Protein AF-0000000068149283 (afdb_homodimer)

Radius of gyration: 21.64 Å; Cα contacts (8 Å, |Δi|>4): 639; chains: 2; bounding box: 45×67×48 Å

Solvent-accessible surface area (backbone atoms only — not comparable to full-atom values): 18912 Å² total; per-residue (Å²): 124,46,77,40,77,55,50,78,88,47,47,65,62,57,48,71,63,46,86,42,53,64,48,38,30,72,36,69,30,75,90,54,59,64,79,74,49,67,67,66,54,47,51,56,49,54,37,38,68,43,90,73,47,43,24,48,51,28,32,29,24,44,97,86,63,45,81,46,29,34,38,33,33,38,42,41,72,85,34,11,33,32,33,46,42,46,65,41,60,33,73,92,55,62,94,68,62,54,63,51,57,51,50,52,54,52,48,51,58,49,60,67,37,84,64,35,48,24,38,33,37,72,41,53,61,82,47,54,70,60,51,51,47,43,45,72,76,57,43,40,83,35,34,48,43,70,54,55,36,47,56,90,95,42,65,41,38,33,29,35,32,32,40,39,44,71,56,50,60,68,69,43,85,127,126,45,77,42,77,56,50,78,88,48,48,66,62,57,50,70,66,48,86,43,52,65,47,38,30,73,37,69,31,75,89,53,58,63,79,74,48,66,67,65,55,47,50,56,49,54,38,38,68,42,90,72,48,44,23,49,53,29,32,29,25,44,97,86,64,45,80,46,29,35,38,33,34,40,42,41,73,84,36,10,34,32,34,46,41,46,65,43,62,34,73,92,54,62,93,67,63,53,62,54,56,50,50,51,53,51,47,50,57,49,60,67,36,84,64,36,47,24,37,33,37,72,42,54,60,82,46,54,70,60,50,53,46,41,45,72,77,58,42,42,80,35,34,48,44,68,54,55,36,47,57,90,95,42,65,40,37,33,30,34,32,34,40,40,43,71,56,52,61,67,68,42,86,128

Nearest PDB structures (foldseek):
  3owc-assembly2_B  TM=9.808E-01  e=2.171E-22  Pseudomonas aeruginosa PAO1
  7kwj-assembly1_B  TM=8.768E-01  e=4.181E-13  Vibrio cholerae O1 biovar El Tor str. N16961
  7kwj-assembly1_C  TM=8.869E-01  e=6.428E-13  Vibrio cholerae O1 biovar El Tor str. N16961
  7kx2-assembly1_B  TM=8.209E-01  e=8.739E-13  Vibrio cholerae O1 biovar El Tor str. N16961
  7kwh-assembly1_D  TM=8.477E-01  e=3.175E-12  Vibrio cholerae O1 biovar El Tor str. N16961

pLDDT: mean 95.33, std 6.87, range [40.72, 98.94]

Organism: Rhizobium meliloti (strain 1021) (NCBI:txid266834)

Foldseek 3Di:
DDWDFDDLVCVVVVLVQQDDQVSCCQQPNDVAGPSGDSVNVVVQVVQVPDVPRQKTKTFDADPVRDGFWIKMWGDDLVQQETEIGRTTGRPVCPPVLVSLVVVVNVVCVSVVDVSHFKYKYKGWPVPVVVVVSCVVNPWDWDDKAPQPGDDPPDGTIITITMDGSVRVVVPDDD/DDWDFDDLVCVVVVLVQQDDQVSCCQQPNDVAGPSGDSVNVVVQVVQVPDVNRQKTKTFDADPVRDGFWIKMWGDDLVQQETEIGRTTGRPVCPPVLVSLVVVVNVVCVSVVDVSHFKYKYKGWPVPVVNVVSCVVNPKDWDDKAPQPGDDPPDGTIITITMDGSVRVVVPDDD

Secondary structure (DSSP, 8-state):
-EEEE--GGGHHHHHHT--SHHHHHHHH-TT--SSPPHHHHHHHHHTTSSSS-SEEEEEEE-TT--EEEEEEEEEETTTTEEEEEEEEE-GGGTTSSHHHHHHHHHHHHHHTSTT--EEEEEEETT-HHHHHHHHHHTPEEEEEEEEEEEETTEEEEEEEEEEEHHHHHHHS--/-EEEE--GGGHHHHHHT--SHHHHHHHH-TT--SSPPHHHHHHHHHTTSSSS-SEEEEEEE-TT--EEEEEEEEEETTTTEEEEEEEEE-GGGTTSSHHHHHHHHHHHHHHTSTT--EEEEEEETT-HHHHHHHHHHTPEEEEEEEEEEEETTEEEEEEEEEEEHHHHHHHS--

InterPro domains:
  IPR000182 GNAT domain [PF00583] (36-139)
  IPR000182 GNAT domain [PS51186] (1-166)
  IPR016181 Acyl-CoA N-acyltransferase [SSF55729] (2-165)
  IPR051908 Ribosomal-protein N-acetyltransferase [PTHR43441] (3-169)

Structure (mmCIF, N/CA/C/O backbone):
data_AF-0000000068149283-model_v1
#
loop_
_entity.id
_entity.type
_entity.pdbx_description
1 polymer Acetyltransferase
#
loop_
_atom_site.group_PDB
_atom_site.id
_atom_site.type_symbol
_atom_site.label_atom_id
_atom_site.label_alt_id
_atom_site.label_comp_id
_atom_site.label_asym_id
_atom_site.label_entity_id
_atom_site.label_seq_id
_atom_site.pdbx_PDB_ins_code
_atom_site.Cartn_x
_atom_site.Cartn_y
_atom_site.Cartn_z
_atom_site.occupancy
_atom_site.B_iso_or_equiv
_atom_site.auth_seq_id
_atom_site.auth_comp_id
_atom_site.auth_asym_id
_atom_site.auth_atom_id
_atom_site.pdbx_PDB_model_num
ATOM 1 N N . MET A 1 1 ? -6.957 25.547 15.258 1 90.38 1 MET A N 1
ATOM 2 C CA . MET A 1 1 ? -6.32 25.188 13.992 1 90.38 1 MET A CA 1
ATOM 3 C C . MET A 1 1 ? -7.367 24.859 12.93 1 90.38 1 MET A C 1
ATOM 5 O O . MET A 1 1 ? -8.328 24.141 13.203 1 90.38 1 MET A O 1
ATOM 9 N N . ASN A 1 2 ? -7.227 25.547 11.758 1 95.12 2 ASN A N 1
ATOM 10 C CA . ASN A 1 2 ? -8.133 25.312 10.641 1 95.12 2 ASN A CA 1
ATOM 11 C C . ASN A 1 2 ? -7.391 24.797 9.414 1 95.12 2 ASN A C 1
ATOM 13 O O . ASN A 1 2 ? -6.242 25.172 9.172 1 95.12 2 ASN A O 1
ATOM 17 N N . LEU A 1 3 ? -8.102 23.922 8.688 1 97.88 3 LEU A N 1
ATOM 18 C CA . LEU A 1 3 ? -7.543 23.422 7.434 1 97.88 3 LEU A CA 1
ATOM 19 C C . LEU A 1 3 ? -8.117 24.188 6.246 1 97.88 3 LEU A C 1
ATOM 21 O O . LEU A 1 3 ? -9.336 24.359 6.141 1 97.88 3 LEU A O 1
ATOM 25 N N . ILE A 1 4 ? -7.266 24.672 5.414 1 98.12 4 ILE A N 1
ATOM 26 C CA . ILE A 1 4 ? -7.688 25.281 4.156 1 98.12 4 ILE A CA 1
ATOM 27 C C . ILE A 1 4 ? -7.133 24.469 2.984 1 98.12 4 ILE A C 1
ATOM 29 O O . ILE A 1 4 ? -6.121 23.781 3.123 1 98.12 4 ILE A O 1
ATOM 33 N N . ASP A 1 5 ? -7.766 24.562 1.836 1 97.69 5 ASP A N 1
ATOM 34 C CA . ASP A 1 5 ? -7.355 23.75 0.689 1 97.69 5 ASP A CA 1
ATOM 35 C C . ASP A 1 5 ? -5.934 24.109 0.252 1 97.69 5 ASP A C 1
ATOM 37 O O . ASP A 1 5 ? -5.559 25.281 0.227 1 97.69 5 ASP A O 1
ATOM 41 N N . PHE A 1 6 ? -5.16 23.125 -0.017 1 98.31 6 PHE A N 1
ATOM 42 C CA . PHE A 1 6 ? -3.836 23.312 -0.597 1 98.31 6 PHE A CA 1
ATOM 43 C C . PHE A 1 6 ? -3.941 23.812 -2.037 1 98.31 6 PHE A C 1
ATOM 45 O O . PHE A 1 6 ? -4.621 23.188 -2.859 1 98.31 6 PHE A O 1
ATOM 52 N N . GLU A 1 7 ? -3.307 24.891 -2.338 1 97.62 7 GLU A N 1
ATOM 53 C CA . GLU A 1 7 ? -3.35 25.516 -3.656 1 97.62 7 GLU A CA 1
ATOM 54 C C . GLU A 1 7 ? -1.949 25.891 -4.141 1 97.62 7 GLU A C 1
ATOM 56 O O . GLU A 1 7 ? -0.992 25.859 -3.365 1 97.62 7 GLU A O 1
ATOM 61 N N . THR A 1 8 ? -1.924 26.25 -5.418 1 97.56 8 THR A N 1
ATOM 62 C CA . THR A 1 8 ? -0.648 26.578 -6.043 1 97.56 8 THR A CA 1
ATOM 63 C C . THR A 1 8 ? 0.049 27.703 -5.293 1 97.56 8 THR A C 1
ATOM 65 O O . THR A 1 8 ? 1.278 27.734 -5.199 1 97.56 8 THR A O 1
ATOM 68 N N . LYS A 1 9 ? -0.609 28.594 -4.746 1 97.69 9 LYS A N 1
ATOM 69 C CA . LYS A 1 9 ? -0.029 29.734 -4.035 1 97.69 9 LYS A CA 1
ATOM 70 C C . LYS A 1 9 ? 0.729 29.281 -2.793 1 97.69 9 LYS A C 1
ATOM 72 O O . LYS A 1 9 ? 1.516 30.047 -2.227 1 97.69 9 LYS A O 1
ATOM 77 N N . HIS A 1 10 ? 0.507 28.109 -2.311 1 98.12 10 HIS A N 1
ATOM 78 C CA . HIS A 1 10 ? 1.135 27.594 -1.099 1 98.12 10 HIS A CA 1
ATOM 79 C C . HIS A 1 10 ? 2.443 26.875 -1.418 1 98.12 10 HIS A C 1
ATOM 81 O O . HIS A 1 10 ? 3.186 26.5 -0.51 1 98.12 10 HIS A O 1
ATOM 87 N N . PHE A 1 11 ? 2.781 26.625 -2.754 1 98.12 11 PHE A N 1
ATOM 88 C CA . PHE A 1 11 ? 3.924 25.828 -3.174 1 98.12 11 PHE A CA 1
ATOM 89 C C . PHE A 1 11 ? 5.215 26.375 -2.576 1 98.12 11 PHE A C 1
ATOM 91 O O . PHE A 1 11 ? 5.996 25.625 -1.983 1 98.12 11 PHE A O 1
ATOM 98 N N . PRO A 1 12 ? 5.418 27.719 -2.666 1 97.44 12 PRO A N 1
ATOM 99 C CA . PRO A 1 12 ? 6.691 28.234 -2.164 1 97.44 12 PRO A CA 1
ATOM 100 C C . PRO A 1 12 ? 6.875 28 -0.666 1 97.44 12 PRO A C 1
ATOM 102 O O . PRO A 1 12 ? 7.973 27.641 -0.223 1 97.44 12 PRO A O 1
ATOM 105 N N . VAL A 1 13 ? 5.918 28.188 0.112 1 97.19 13 VAL A N 1
ATOM 106 C CA . VAL A 1 13 ? 6.02 28.016 1.559 1 97.19 13 VAL A CA 1
ATOM 107 C C . VAL A 1 13 ? 6.301 26.562 1.898 1 97.19 13 VAL A C 1
ATOM 109 O O . VAL A 1 13 ? 7.188 26.266 2.701 1 97.19 13 VAL A O 1
ATOM 112 N N . LEU A 1 14 ? 5.598 25.656 1.313 1 97.38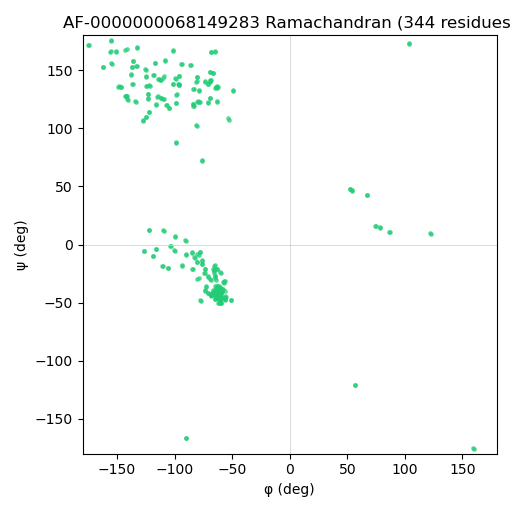 14 LEU A N 1
ATOM 113 C CA . LEU A 1 14 ? 5.816 24.25 1.582 1 97.38 14 LEU A CA 1
ATOM 114 C C . LEU A 1 14 ? 7.23 23.828 1.188 1 97.38 14 LEU A C 1
ATOM 116 O O . LEU A 1 14 ? 7.914 23.141 1.951 1 97.38 14 LEU A O 1
ATOM 120 N N . ARG A 1 15 ? 7.621 24.266 0.023 1 96.56 15 ARG A N 1
ATOM 121 C CA . ARG A 1 15 ? 8.969 23.938 -0.445 1 96.56 15 ARG A CA 1
ATOM 122 C C . ARG A 1 15 ? 10.023 24.453 0.535 1 96.56 15 ARG A C 1
ATOM 124 O O . ARG A 1 15 ? 11.016 23.766 0.786 1 96.56 15 ARG A O 1
ATOM 131 N N . SER A 1 16 ? 9.773 25.609 1.059 1 96.25 16 SER A N 1
ATOM 132 C CA . SER A 1 16 ? 10.742 26.234 1.958 1 96.25 16 SER A CA 1
ATOM 133 C C . SER A 1 16 ? 10.883 25.438 3.25 1 96.25 16 SER A C 1
ATOM 135 O O . SER A 1 16 ? 11.875 25.594 3.973 1 96.25 16 SER A O 1
ATOM 137 N N . TRP A 1 17 ? 9.906 24.625 3.594 1 96.94 17 TRP A N 1
ATOM 138 C CA . TRP A 1 17 ? 9.953 23.812 4.809 1 96.94 17 TRP A CA 1
ATOM 139 C C . TRP A 1 17 ? 10.789 22.562 4.598 1 96.94 17 TRP A C 1
ATOM 141 O O . TRP A 1 17 ? 11.125 21.859 5.559 1 96.94 17 TRP A O 1
ATOM 151 N N . LEU A 1 18 ? 11.086 22.203 3.338 1 96.31 18 LEU A N 1
ATOM 152 C CA . LEU A 1 18 ? 11.852 21.016 2.98 1 96.31 18 LEU A CA 1
ATOM 153 C C . LEU A 1 18 ? 13.273 21.391 2.562 1 96.31 18 LEU A C 1
ATOM 155 O O . LEU A 1 18 ? 13.469 22.047 1.534 1 96.31 18 LEU A O 1
ATOM 159 N N . SER A 1 19 ? 14.25 20.891 3.338 1 94.56 19 SER A N 1
ATOM 160 C CA . SER A 1 19 ? 15.586 21.453 3.154 1 94.56 19 SER A CA 1
ATOM 161 C C . SER A 1 19 ? 16.562 20.391 2.639 1 94.56 19 SER A C 1
ATOM 163 O O . SER A 1 19 ? 17.734 20.688 2.4 1 94.56 19 SER A O 1
ATOM 165 N N . SER A 1 20 ? 16.125 19.156 2.506 1 94.56 20 SER A N 1
ATOM 166 C CA . SER A 1 20 ? 17.016 18.094 2.076 1 94.56 20 SER A CA 1
ATOM 167 C C . SER A 1 20 ? 16.234 16.953 1.43 1 94.56 20 SER A C 1
ATOM 169 O O . SER A 1 20 ? 15 16.891 1.526 1 94.56 20 SER A O 1
ATOM 171 N N . GLU A 1 21 ? 16.969 16.109 0.784 1 93 21 GLU A N 1
ATOM 172 C CA . GLU A 1 21 ? 16.375 14.898 0.225 1 93 21 GLU A CA 1
ATOM 173 C C . GLU A 1 21 ? 15.75 14.031 1.318 1 93 21 GLU A C 1
ATOM 175 O O . GLU A 1 21 ? 14.664 13.469 1.129 1 93 21 GLU A O 1
ATOM 180 N N . ARG A 1 22 ? 16.406 13.953 2.344 1 92.94 22 ARG A N 1
ATOM 181 C CA . ARG A 1 22 ? 15.898 13.18 3.471 1 92.94 22 ARG A CA 1
ATOM 182 C C . ARG A 1 22 ? 14.57 13.742 3.977 1 92.94 22 ARG A C 1
ATOM 184 O O . ARG A 1 22 ? 13.641 12.984 4.262 1 92.94 22 ARG A O 1
ATOM 191 N N . ASP A 1 23 ? 14.469 15.086 4.02 1 94.12 23 ASP A N 1
ATOM 192 C CA . ASP A 1 23 ? 13.227 15.742 4.418 1 94.12 23 ASP A CA 1
ATOM 193 C C . ASP A 1 23 ? 12.086 15.383 3.469 1 94.12 23 ASP A C 1
ATOM 195 O O . ASP A 1 23 ? 10.977 15.07 3.91 1 94.12 23 ASP A O 1
ATOM 199 N N . VAL A 1 24 ? 12.461 15.414 2.209 1 96.12 24 VAL A N 1
ATOM 200 C CA . VAL A 1 24 ? 11.453 15.172 1.183 1 96.12 24 VAL A CA 1
ATOM 201 C C . VAL A 1 24 ? 10.977 13.727 1.265 1 96.12 24 VAL A C 1
ATOM 203 O O . VAL A 1 24 ? 9.766 13.461 1.245 1 96.12 24 VAL A O 1
ATOM 206 N N . VAL A 1 25 ? 11.852 12.781 1.439 1 95.5 25 VAL A N 1
ATOM 207 C CA . VAL A 1 25 ? 11.5 11.367 1.508 1 95.5 25 VAL A CA 1
ATOM 208 C C . VAL A 1 25 ? 10.719 11.094 2.793 1 95.5 25 VAL A C 1
ATOM 210 O O . VAL A 1 25 ? 9.727 10.367 2.781 1 95.5 25 VAL A O 1
ATOM 213 N N . GLN A 1 26 ? 11.172 11.656 3.846 1 96.06 26 GLN A N 1
ATOM 214 C CA . GLN A 1 26 ? 10.469 11.477 5.109 1 96.06 26 GLN A CA 1
ATOM 215 C C . GLN A 1 26 ? 9.031 11.984 5.023 1 96.06 26 GLN A C 1
ATOM 217 O O . GLN A 1 26 ? 8.109 11.344 5.52 1 96.06 26 GLN A O 1
ATOM 222 N N . TRP A 1 27 ? 8.883 13.117 4.375 1 96.69 27 TRP A N 1
ATOM 223 C CA . TRP A 1 27 ? 7.586 13.789 4.297 1 96.69 27 TRP A CA 1
ATOM 224 C C . TRP A 1 27 ? 6.684 13.109 3.271 1 96.69 27 TRP A C 1
ATOM 226 O O . TRP A 1 27 ? 5.516 12.828 3.553 1 96.69 27 TRP A O 1
ATOM 236 N N . GLY A 1 28 ? 7.223 12.859 2.133 1 96 28 GLY A N 1
ATOM 237 C CA . GLY A 1 28 ? 6.348 12.531 1.019 1 96 28 GLY A CA 1
ATOM 238 C C . GLY A 1 28 ? 6.598 11.148 0.45 1 96 28 GLY A C 1
ATOM 239 O O . GLY A 1 28 ? 5.867 10.695 -0.432 1 96 28 GLY A O 1
ATOM 240 N N . GLY A 1 29 ? 7.629 10.516 0.842 1 95 29 GLY A N 1
ATOM 241 C CA . GLY A 1 29 ? 7.914 9.188 0.335 1 95 29 GLY A CA 1
ATOM 242 C C . GLY A 1 29 ? 9.023 9.164 -0.698 1 95 29 GLY A C 1
ATOM 243 O O . GLY A 1 29 ? 9.438 10.219 -1.194 1 95 29 GLY A O 1
ATOM 244 N N . PRO A 1 30 ? 9.383 8.023 -1.048 1 92.56 30 PRO A N 1
ATOM 245 C CA . PRO A 1 30 ? 10.586 7.84 -1.863 1 92.56 30 PRO A CA 1
ATOM 246 C C . PRO A 1 30 ? 10.367 8.219 -3.326 1 92.56 30 PRO A C 1
ATOM 248 O O . PRO A 1 30 ? 11.328 8.32 -4.09 1 92.56 30 PRO A 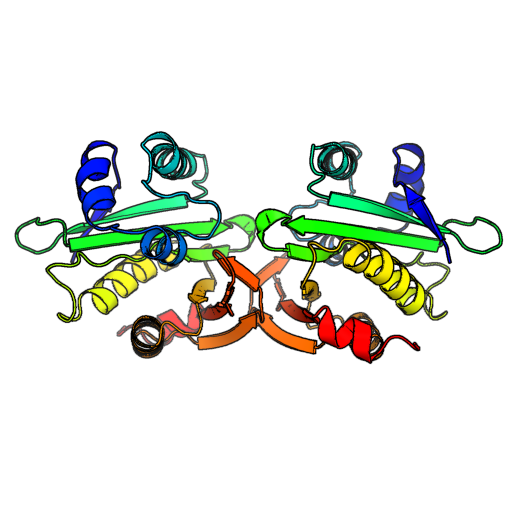O 1
ATOM 251 N N . ASP A 1 31 ? 9.125 8.391 -3.76 1 89.94 31 ASP A N 1
ATOM 252 C CA . ASP A 1 31 ? 8.859 8.719 -5.156 1 89.94 31 ASP A CA 1
ATOM 253 C C . ASP A 1 31 ? 9.078 10.203 -5.422 1 89.94 31 ASP A C 1
ATOM 255 O O . ASP A 1 31 ? 9.078 10.641 -6.578 1 89.94 31 ASP A O 1
ATOM 259 N N . LEU A 1 32 ? 9.289 10.953 -4.418 1 93.44 32 LEU A N 1
ATOM 260 C CA . LEU A 1 32 ? 9.562 12.383 -4.582 1 93.44 32 LEU A CA 1
ATOM 261 C C . LEU A 1 32 ? 11.07 12.641 -4.617 1 93.44 32 LEU A C 1
ATOM 263 O O . LEU A 1 32 ? 11.852 11.852 -4.086 1 93.44 32 LEU A O 1
ATOM 267 N N . THR A 1 33 ? 11.344 13.742 -5.254 1 92.5 33 THR A N 1
ATOM 268 C CA . THR A 1 33 ? 12.758 14.078 -5.383 1 92.5 33 THR A CA 1
ATOM 269 C C . THR A 1 33 ? 13.023 15.484 -4.844 1 92.5 33 THR A C 1
ATOM 271 O O . THR A 1 33 ? 12.133 16.344 -4.859 1 92.5 33 THR A O 1
ATOM 274 N N . TYR A 1 34 ? 14.219 15.656 -4.371 1 94.44 34 TYR A N 1
ATOM 275 C CA . TYR A 1 34 ? 14.68 16.969 -3.918 1 94.44 34 TYR A CA 1
ATOM 276 C C . TYR A 1 34 ? 15.523 17.641 -4.988 1 94.44 34 TYR A C 1
ATOM 278 O O . TYR A 1 34 ? 16.406 17.016 -5.586 1 94.44 34 TYR A O 1
ATOM 286 N N . PRO A 1 35 ? 15.406 19.031 -5.156 1 95.25 35 PRO A N 1
ATOM 287 C CA . PRO A 1 35 ? 14.344 19.859 -4.586 1 95.25 35 PRO A CA 1
ATOM 288 C C . PRO A 1 35 ? 12.977 19.562 -5.18 1 95.25 35 PRO A C 1
ATOM 290 O O . PRO A 1 35 ? 12.875 19.141 -6.336 1 95.25 35 PRO A O 1
ATOM 293 N N . ILE A 1 36 ? 11.984 19.719 -4.371 1 95.56 36 ILE A N 1
ATOM 294 C CA . ILE A 1 36 ? 10.625 19.453 -4.832 1 95.56 36 ILE A CA 1
ATOM 295 C C . ILE A 1 36 ? 10.258 20.422 -5.941 1 95.56 36 ILE A C 1
ATOM 297 O O . ILE A 1 36 ? 10.516 21.625 -5.828 1 95.56 36 ILE A O 1
ATOM 301 N N . THR A 1 37 ? 9.695 19.953 -6.973 1 94.5 37 THR A N 1
ATOM 302 C CA . THR A 1 37 ? 9.328 20.781 -8.117 1 94.5 37 THR A CA 1
ATOM 303 C C . THR A 1 37 ? 7.836 21.109 -8.102 1 94.5 37 THR A C 1
ATOM 305 O O . THR A 1 37 ? 7.066 20.453 -7.402 1 94.5 37 THR A O 1
ATOM 308 N N . ASP A 1 38 ? 7.469 22.016 -8.906 1 95.62 38 ASP A N 1
ATOM 309 C CA . ASP A 1 38 ? 6.062 22.359 -9.055 1 95.62 38 ASP A CA 1
ATOM 310 C C . ASP A 1 38 ? 5.262 21.203 -9.633 1 95.62 38 ASP A C 1
ATOM 312 O O . ASP A 1 38 ? 4.125 20.953 -9.219 1 95.62 38 ASP A O 1
ATOM 316 N N . ASP A 1 39 ? 5.844 20.562 -10.523 1 95.69 39 ASP A N 1
ATOM 317 C CA . ASP A 1 39 ? 5.156 19.438 -11.156 1 95.69 39 ASP A CA 1
ATOM 318 C C . ASP A 1 39 ? 4.785 18.391 -10.117 1 95.69 39 ASP A C 1
ATOM 320 O O . ASP A 1 39 ? 3.688 17.828 -10.164 1 95.69 39 ASP A O 1
ATOM 324 N N . GLN A 1 40 ? 5.719 18.078 -9.258 1 95.31 40 GLN A N 1
ATOM 325 C CA . GLN A 1 40 ? 5.469 17.094 -8.211 1 95.31 40 GLN A CA 1
ATOM 326 C C . GLN A 1 40 ? 4.34 17.547 -7.285 1 95.31 40 GLN A C 1
ATOM 328 O O . GLN A 1 40 ? 3.467 16.766 -6.926 1 95.31 40 GLN A O 1
ATOM 333 N N . LEU A 1 41 ? 4.344 18.797 -6.957 1 95.94 41 LEU A N 1
ATOM 334 C CA . LEU A 1 41 ? 3.314 19.344 -6.082 1 95.94 41 LEU A CA 1
ATOM 335 C C . LEU A 1 41 ? 1.98 19.453 -6.816 1 95.94 41 LEU A C 1
ATOM 337 O O . LEU A 1 41 ? 0.922 19.234 -6.219 1 95.94 41 LEU A O 1
ATOM 341 N N . GLU A 1 42 ? 1.993 19.781 -8.062 1 96.31 42 GLU A N 1
ATOM 342 C CA . GLU A 1 42 ? 0.784 19.891 -8.875 1 96.31 42 GLU A CA 1
ATOM 343 C C . GLU A 1 42 ? 0.053 18.547 -8.945 1 96.31 42 GLU A C 1
ATOM 345 O O . GLU A 1 42 ? -1.18 18.5 -8.945 1 96.31 42 GLU A O 1
ATOM 350 N N . GLN A 1 43 ? 0.819 17.531 -9.016 1 94.5 43 GLN A N 1
ATOM 351 C CA . GLN A 1 43 ? 0.206 16.203 -9.07 1 94.5 43 GLN A CA 1
ATOM 352 C C . GLN A 1 43 ? -0.621 15.93 -7.816 1 94.5 43 GLN A C 1
ATOM 354 O O . GLN A 1 43 ? -1.672 15.289 -7.887 1 94.5 43 GLN A O 1
ATOM 359 N N . MET A 1 44 ? -0.177 16.375 -6.738 1 92.25 44 MET A N 1
ATOM 360 C CA . MET A 1 44 ? -0.915 16.219 -5.488 1 92.25 44 MET A CA 1
ATOM 361 C C . MET A 1 44 ? -2.266 16.922 -5.562 1 92.25 44 MET A C 1
ATOM 363 O O . MET A 1 44 ? -3.262 16.422 -5.039 1 92.25 44 MET A O 1
ATOM 367 N N . ILE A 1 45 ? -2.271 18.062 -6.199 1 94.69 45 ILE A N 1
ATOM 368 C CA . ILE A 1 45 ? -3.494 18.844 -6.359 1 94.69 45 ILE A CA 1
ATOM 369 C C . ILE A 1 45 ? -4.43 18.156 -7.34 1 94.69 45 ILE A C 1
ATOM 371 O O . ILE A 1 45 ? -5.633 18.047 -7.094 1 94.69 45 ILE A O 1
ATOM 375 N N . ILE A 1 46 ? -3.889 17.641 -8.406 1 95.19 46 ILE A N 1
ATOM 376 C CA . ILE A 1 46 ? -4.66 16.984 -9.461 1 95.19 46 ILE A CA 1
ATOM 377 C C . ILE A 1 46 ? -5.391 15.773 -8.883 1 95.19 46 ILE A C 1
ATOM 379 O O . ILE A 1 46 ? -6.551 15.523 -9.211 1 95.19 46 ILE A O 1
ATOM 383 N N . ASP A 1 47 ? -4.719 15.062 -8.039 1 94.12 47 ASP A N 1
ATOM 384 C CA . ASP A 1 47 ? -5.332 13.906 -7.402 1 94.12 47 ASP A CA 1
ATOM 385 C C . ASP A 1 47 ? -6.566 14.305 -6.598 1 94.12 47 ASP A C 1
ATOM 387 O O . ASP A 1 47 ? -7.445 13.484 -6.344 1 94.12 47 ASP A O 1
ATOM 391 N N . GLY A 1 48 ? -6.645 15.531 -6.164 1 95.44 48 GLY A N 1
ATOM 392 C CA . GLY A 1 48 ? -7.762 16.047 -5.391 1 95.44 48 GLY A CA 1
ATOM 393 C C . GLY A 1 48 ? -8.938 16.469 -6.254 1 95.44 48 GLY A C 1
ATOM 394 O O . GLY A 1 48 ? -10.039 16.688 -5.746 1 95.44 48 GLY A O 1
ATOM 395 N N . THR A 1 49 ? -8.719 16.547 -7.527 1 94.75 49 THR A N 1
ATOM 396 C CA . THR A 1 49 ? -9.758 17.078 -8.414 1 94.75 49 THR A CA 1
ATOM 397 C C . THR A 1 49 ? -10.508 15.938 -9.102 1 94.75 49 THR A C 1
ATOM 399 O O . THR A 1 49 ? -11.461 16.188 -9.852 1 94.75 49 THR A O 1
ATOM 402 N N . THR A 1 50 ? -10.047 14.742 -8.883 1 94.5 50 THR A N 1
ATOM 403 C CA . THR A 1 50 ? -10.805 13.609 -9.414 1 94.5 50 THR A CA 1
ATOM 404 C C . THR A 1 50 ? -12.172 13.508 -8.75 1 94.5 50 THR A C 1
ATOM 406 O O . THR A 1 50 ? -12.438 14.188 -7.762 1 94.5 50 THR A O 1
ATOM 409 N N . ALA A 1 51 ? -13.102 12.641 -9.383 1 94.88 51 ALA A N 1
ATOM 410 C CA . ALA A 1 51 ? -14.438 12.43 -8.828 1 94.88 51 ALA A CA 1
ATOM 411 C C . ALA A 1 51 ? -14.703 10.945 -8.602 1 94.88 51 ALA A C 1
ATOM 413 O O . ALA A 1 51 ? -14.922 10.195 -9.562 1 94.88 51 ALA A O 1
ATOM 414 N N . PRO A 1 52 ? -14.773 10.484 -7.496 1 95.81 52 PRO A N 1
ATOM 415 C CA . PRO A 1 52 ? -14.438 11.18 -6.25 1 95.81 52 PRO A CA 1
ATOM 416 C C . PRO A 1 52 ? -12.938 11.469 -6.121 1 95.81 52 PRO A C 1
ATOM 418 O O . PRO A 1 52 ? -12.133 10.875 -6.836 1 95.81 52 PRO A O 1
ATOM 421 N N . PRO A 1 53 ? -12.586 12.367 -5.148 1 96.69 53 PRO A N 1
ATOM 422 C CA . PRO A 1 53 ? -11.156 12.688 -5.023 1 96.69 53 PRO A CA 1
ATOM 423 C C . PRO A 1 53 ? -10.336 11.516 -4.488 1 96.69 53 PRO A C 1
ATOM 425 O O . PRO A 1 53 ? -10.758 10.852 -3.539 1 96.69 53 PRO A O 1
ATOM 428 N N . LYS A 1 54 ? -9.164 11.328 -5.02 1 97.31 54 LYS A N 1
ATOM 429 C CA . LYS A 1 54 ? -8.242 10.297 -4.555 1 97.31 54 LYS A CA 1
ATOM 430 C C . LYS A 1 54 ? -7.406 10.797 -3.379 1 97.31 54 LYS A C 1
ATOM 432 O O . LYS A 1 54 ? -6.836 10 -2.629 1 97.31 54 LYS A O 1
ATOM 437 N N . ARG A 1 55 ? -7.367 12.125 -3.348 1 97.94 55 ARG A N 1
ATOM 438 C CA . ARG A 1 55 ? -6.531 12.773 -2.338 1 97.94 55 ARG A CA 1
ATOM 439 C C . ARG A 1 55 ? -7.125 14.109 -1.915 1 97.94 55 ARG A C 1
ATOM 441 O O . ARG A 1 55 ? -7.625 14.867 -2.75 1 97.94 55 ARG A O 1
ATOM 448 N N . LEU A 1 56 ? -7.137 14.367 -0.674 1 97.75 56 LEU A N 1
ATOM 449 C CA . LEU A 1 56 ? -7.445 15.68 -0.109 1 97.75 56 LEU A CA 1
ATOM 450 C C . LEU A 1 56 ? -6.211 16.297 0.539 1 97.75 56 LEU A C 1
ATOM 452 O O . LEU A 1 56 ? -5.527 15.641 1.332 1 97.75 56 LEU A O 1
ATOM 456 N N . SER A 1 57 ? -5.879 17.484 0.156 1 98.25 57 SER A N 1
ATOM 457 C CA . SER A 1 57 ? -4.676 18.156 0.633 1 98.25 57 SER A CA 1
ATOM 458 C C . SER A 1 57 ? -5.004 19.516 1.257 1 98.25 57 SER A C 1
ATOM 460 O O . SER A 1 57 ? -5.742 20.312 0.672 1 98.25 57 SER A O 1
ATOM 462 N N . TRP A 1 58 ? -4.355 19.797 2.441 1 98.5 58 TRP A N 1
ATOM 463 C CA . TRP A 1 58 ? -4.664 21.031 3.146 1 98.5 58 TRP A CA 1
ATOM 464 C C . TRP A 1 58 ? -3.393 21.703 3.67 1 98.5 58 TRP A C 1
ATOM 466 O O . TRP A 1 58 ? -2.393 21.016 3.924 1 98.5 58 TRP A O 1
ATOM 476 N N . MET A 1 59 ? -3.502 23 3.783 1 98.44 59 MET A N 1
ATOM 477 C CA . MET A 1 59 ? -2.666 23.734 4.727 1 98.44 59 MET A CA 1
ATOM 478 C C . MET A 1 59 ? -3.404 23.969 6.039 1 98.44 59 MET A C 1
ATOM 480 O O . MET A 1 59 ? -4.625 24.141 6.047 1 98.44 59 MET A O 1
ATOM 484 N N . ALA A 1 60 ? -2.611 23.922 7.094 1 98.12 60 ALA A N 1
ATOM 485 C CA . ALA A 1 60 ? -3.162 24.328 8.391 1 98.12 60 ALA A CA 1
ATOM 486 C C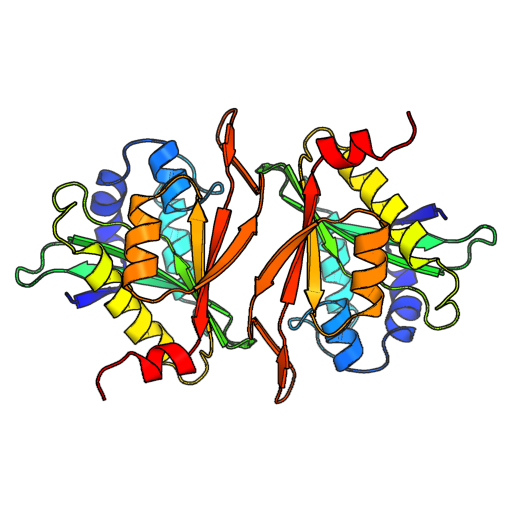 . ALA A 1 60 ? -2.834 25.781 8.695 1 98.12 60 ALA A C 1
ATOM 488 O O . ALA A 1 60 ? -1.712 26.234 8.461 1 98.12 60 ALA A O 1
ATOM 489 N N . VAL A 1 61 ? -3.857 26.5 9.234 1 96.75 61 VAL A N 1
ATOM 490 C CA . VAL A 1 61 ? -3.656 27.891 9.625 1 96.75 61 VAL A CA 1
ATOM 491 C C . VAL A 1 61 ? -4.043 28.078 11.094 1 96.75 61 VAL A C 1
ATOM 493 O O . VAL A 1 61 ? -4.953 27.406 11.586 1 96.75 61 VAL A O 1
ATOM 496 N N . ASN A 1 62 ? -3.275 28.953 11.727 1 93.12 62 ASN A N 1
ATOM 497 C CA . ASN A 1 62 ? -3.602 29.266 13.117 1 93.12 62 ASN A CA 1
ATOM 498 C C . ASN A 1 62 ? -4.57 30.438 13.219 1 93.12 62 ASN A C 1
ATOM 500 O O . ASN A 1 62 ? -5.184 30.828 12.227 1 93.12 62 ASN A O 1
ATOM 504 N N . ALA A 1 63 ? -4.695 30.969 14.5 1 91.81 63 ALA A N 1
ATOM 505 C CA . ALA A 1 63 ? -5.668 32.031 14.766 1 91.81 63 ALA A CA 1
ATOM 506 C C . ALA A 1 63 ? -5.32 33.281 13.992 1 91.81 63 ALA A C 1
ATOM 508 O O . ALA A 1 63 ? -6.211 34.062 13.633 1 91.81 63 ALA A O 1
ATOM 509 N N . THR A 1 64 ? -4.008 33.531 13.719 1 93.12 64 THR A N 1
ATOM 510 C CA . THR A 1 64 ? -3.57 34.719 13 1 93.12 64 THR A CA 1
ATOM 511 C C . THR A 1 64 ? -3.52 34.469 11.5 1 93.12 64 THR A C 1
ATOM 513 O O . THR A 1 64 ? -2.969 35.25 10.734 1 93.12 64 THR A O 1
ATOM 516 N N . GLN A 1 65 ? -3.928 33.281 11.062 1 94.12 65 GLN A N 1
ATOM 517 C CA . GLN A 1 65 ? -4.012 32.875 9.664 1 94.12 65 GLN A CA 1
ATOM 518 C C . GLN A 1 65 ? -2.629 32.594 9.094 1 94.12 65 GLN A C 1
ATOM 520 O O . GLN A 1 65 ? -2.453 32.531 7.871 1 94.12 65 GLN A O 1
ATOM 525 N N . ALA A 1 66 ? -1.72 32.438 9.969 1 94.62 66 ALA A N 1
ATOM 526 C CA . ALA A 1 66 ? -0.399 32 9.523 1 94.62 66 ALA A CA 1
ATOM 527 C C . ALA A 1 66 ? -0.41 30.531 9.133 1 94.62 66 ALA A C 1
ATOM 529 O O . ALA A 1 66 ? -1.066 29.719 9.781 1 94.62 66 ALA A O 1
ATOM 530 N N . LEU A 1 67 ? 0.315 30.234 8.031 1 97.06 67 LEU A N 1
ATOM 531 C CA . LEU A 1 67 ? 0.479 28.844 7.637 1 97.06 67 LEU A CA 1
ATOM 532 C C . LEU A 1 67 ? 1.393 28.109 8.609 1 97.06 67 LEU A C 1
ATOM 534 O O . LEU A 1 67 ? 2.561 28.469 8.766 1 97.06 67 LEU A O 1
ATOM 538 N N . VAL A 1 68 ? 0.833 26.984 9.219 1 96.62 68 VAL A N 1
ATOM 539 C CA . VAL A 1 68 ? 1.6 26.375 10.305 1 96.62 68 VAL A CA 1
ATOM 540 C C . VAL A 1 68 ? 1.794 24.891 10.031 1 96.62 68 VAL A C 1
ATOM 542 O O . VAL A 1 68 ? 2.494 24.203 10.773 1 96.62 68 VAL A O 1
ATOM 545 N N . GLY A 1 69 ? 1.16 24.391 8.945 1 97.81 69 GLY A N 1
ATOM 546 C CA . GLY A 1 69 ? 1.34 22.984 8.68 1 97.81 69 GLY A CA 1
ATOM 547 C C . GLY A 1 69 ? 0.7 22.531 7.379 1 97.81 69 GLY A C 1
ATOM 548 O O . GLY A 1 69 ? 0.039 23.328 6.699 1 97.81 69 GLY A O 1
ATOM 549 N N . HIS A 1 70 ? 0.948 21.328 6.988 1 98.44 70 HIS A N 1
ATOM 550 C CA . HIS A 1 70 ? 0.416 20.656 5.809 1 98.44 70 HIS A CA 1
ATOM 551 C C . HIS A 1 70 ? 0.027 19.219 6.129 1 98.44 70 HIS A C 1
ATOM 553 O O . HIS A 1 70 ? 0.678 18.547 6.941 1 98.44 70 HIS A O 1
ATOM 559 N N . ILE A 1 71 ? -0.993 18.75 5.484 1 98.56 71 ILE A N 1
ATOM 560 C CA . ILE A 1 71 ? -1.438 17.391 5.723 1 98.56 71 ILE A CA 1
ATOM 561 C C . ILE A 1 71 ? -2.334 16.922 4.574 1 98.56 71 ILE A C 1
ATOM 563 O O . ILE A 1 71 ? -2.988 17.734 3.924 1 98.56 71 ILE A O 1
ATOM 567 N N . GLN A 1 72 ? -2.34 15.633 4.367 1 98.56 72 GLN A N 1
ATOM 568 C CA . GLN A 1 72 ? -3.15 15.07 3.289 1 98.56 72 GLN A CA 1
ATOM 569 C C . GLN A 1 72 ? -3.887 13.82 3.75 1 98.56 72 GLN A C 1
ATOM 571 O O . GLN A 1 72 ? -3.506 13.195 4.746 1 98.56 72 GLN A O 1
ATOM 576 N N . LEU A 1 73 ? -4.961 13.531 3.025 1 98.44 73 LEU A N 1
ATOM 577 C CA . LEU A 1 73 ? -5.664 12.258 3.082 1 98.44 73 LEU A CA 1
ATOM 578 C C . LEU A 1 73 ? -5.719 11.609 1.703 1 98.44 73 LEU A C 1
ATOM 580 O O . LEU A 1 73 ? -6.305 12.164 0.772 1 98.44 73 LEU A O 1
ATOM 584 N N . ALA A 1 74 ? -5.082 10.508 1.517 1 98.44 74 ALA A N 1
ATOM 585 C CA . ALA A 1 74 ? -5.391 9.656 0.371 1 98.44 74 ALA A CA 1
ATOM 586 C C . ALA A 1 74 ? -6.582 8.75 0.666 1 98.44 74 ALA A C 1
ATOM 588 O O . ALA A 1 74 ? -6.641 8.117 1.721 1 98.44 74 ALA A O 1
ATOM 589 N N . VAL A 1 75 ? -7.531 8.68 -0.317 1 98.31 75 VAL A N 1
ATOM 590 C CA . VAL A 1 75 ? -8.789 8.031 0.054 1 98.31 75 VAL A CA 1
ATOM 591 C C . VAL A 1 75 ? -9.07 6.867 -0.888 1 98.31 75 VAL A C 1
ATOM 593 O O . VAL A 1 75 ? -9.008 7.02 -2.109 1 98.31 75 VAL A O 1
ATOM 596 N N . ASP A 1 76 ? -9.289 5.715 -0.315 1 98.06 76 ASP A N 1
ATOM 597 C CA . ASP A 1 76 ? -9.867 4.551 -0.975 1 98.06 76 ASP A CA 1
ATOM 598 C C . ASP A 1 76 ? -11.359 4.438 -0.668 1 98.06 76 ASP A C 1
ATOM 600 O O . ASP A 1 76 ? -11.758 3.754 0.281 1 98.06 76 ASP A O 1
ATOM 604 N N . TRP A 1 77 ? -12.172 5.086 -1.454 1 97.44 77 TRP A N 1
ATOM 605 C CA . TRP A 1 77 ? -13.602 5.203 -1.2 1 97.44 77 TRP A CA 1
ATOM 606 C C . TRP A 1 77 ? -14.273 3.832 -1.235 1 97.44 77 TRP A C 1
ATOM 608 O O . TRP A 1 77 ? -15.18 3.557 -0.442 1 97.44 77 TRP A O 1
ATOM 618 N N . ARG A 1 78 ? -13.836 3.004 -2.061 1 95.19 78 ARG A N 1
ATOM 619 C CA . ARG A 1 78 ? -14.438 1.686 -2.227 1 95.19 78 ARG A CA 1
ATOM 620 C C . ARG A 1 78 ? -14.312 0.861 -0.95 1 95.19 78 ARG A C 1
ATOM 622 O O . ARG A 1 78 ? -15.258 0.174 -0.555 1 95.19 78 ARG A O 1
ATOM 629 N N . ASN A 1 79 ? -13.203 0.978 -0.309 1 97.62 79 ASN A N 1
ATOM 630 C CA . ASN A 1 79 ? -12.938 0.127 0.847 1 97.62 79 ASN A CA 1
ATOM 631 C C . ASN A 1 79 ? -13.109 0.893 2.156 1 97.62 79 ASN A C 1
ATOM 633 O O . ASN A 1 79 ? -12.898 0.339 3.236 1 97.62 79 ASN A O 1
ATOM 637 N N . GLY A 1 80 ? -13.43 2.162 2.049 1 98.31 80 GLY A N 1
ATOM 638 C CA . GLY A 1 80 ? -13.656 2.973 3.234 1 98.31 80 GLY A CA 1
ATOM 639 C C . GLY A 1 80 ? -12.398 3.197 4.055 1 98.31 80 GLY A C 1
ATOM 640 O O . GLY A 1 80 ? -12.414 3.039 5.277 1 98.31 80 GLY A O 1
ATOM 641 N N . VAL A 1 81 ? -11.297 3.479 3.375 1 98.81 81 VAL A N 1
ATOM 642 C CA . VAL A 1 81 ? -10.016 3.674 4.043 1 98.81 81 VAL A CA 1
ATOM 643 C C . VAL A 1 81 ? -9.453 5.047 3.691 1 98.81 81 VAL A C 1
ATOM 645 O O . VAL A 1 81 ? -9.43 5.438 2.521 1 98.81 81 VAL A O 1
ATOM 648 N N . ALA A 1 82 ? -9.055 5.82 4.641 1 98.88 82 ALA A N 1
ATOM 649 C CA . ALA A 1 82 ? -8.352 7.082 4.453 1 98.88 82 ALA A CA 1
ATOM 650 C C . ALA A 1 82 ? -6.938 7.012 5.027 1 98.88 82 ALA A C 1
ATOM 652 O O . ALA A 1 82 ? -6.75 6.641 6.191 1 98.88 82 ALA A O 1
ATOM 653 N N . ARG A 1 83 ? -5.984 7.332 4.27 1 98.88 83 ARG A N 1
ATOM 654 C CA . ARG A 1 83 ? -4.598 7.316 4.727 1 98.88 83 ARG A CA 1
ATOM 655 C C . ARG A 1 83 ? -4.07 8.734 4.938 1 98.88 83 ARG A C 1
ATOM 657 O O . ARG A 1 83 ? -3.982 9.516 3.988 1 98.88 83 ARG A O 1
ATOM 664 N N . ILE A 1 84 ? -3.684 9 6.129 1 98.75 84 ILE A N 1
ATOM 665 C CA . ILE A 1 84 ? -3.053 10.273 6.461 1 98.75 84 ILE A CA 1
ATOM 666 C C . ILE A 1 84 ? -1.588 10.258 6.027 1 98.75 84 ILE A C 1
ATOM 668 O O . ILE A 1 84 ? -0.878 9.273 6.266 1 98.75 84 ILE A O 1
ATOM 672 N N . GLY A 1 85 ? -1.208 11.289 5.371 1 98.06 85 GLY A N 1
ATOM 673 C CA . GLY A 1 85 ? 0.179 11.406 4.949 1 98.06 85 GLY A CA 1
ATOM 674 C C . GLY A 1 85 ? 0.621 12.844 4.746 1 98.06 85 GLY A C 1
ATOM 675 O O . GLY A 1 85 ? -0.147 13.781 4.992 1 98.06 85 GLY A O 1
ATOM 676 N N . ARG A 1 86 ? 1.912 12.945 4.457 1 97.56 86 ARG A N 1
ATOM 677 C CA . ARG A 1 86 ? 2.543 14.227 4.188 1 97.56 86 ARG A CA 1
ATOM 678 C C . ARG A 1 86 ? 2.299 15.211 5.328 1 97.56 86 ARG A C 1
ATOM 680 O O . ARG A 1 86 ? 1.91 16.359 5.094 1 97.56 86 ARG A O 1
ATOM 687 N N . VAL A 1 87 ? 2.492 14.742 6.461 1 97.75 87 VAL A N 1
ATOM 688 C CA . VAL A 1 87 ? 2.312 15.547 7.668 1 97.75 87 VAL A CA 1
ATOM 689 C C . VAL A 1 87 ? 3.541 16.422 7.891 1 97.75 87 VAL A C 1
ATOM 691 O O . VAL A 1 87 ? 4.664 15.922 7.984 1 97.75 87 VAL A O 1
ATOM 694 N N . MET A 1 88 ? 3.271 17.703 7.957 1 96.5 88 MET A N 1
ATOM 695 C CA . MET A 1 88 ? 4.344 18.672 8.164 1 96.5 88 MET A CA 1
ATOM 696 C C . MET A 1 88 ? 3.879 19.797 9.078 1 96.5 88 MET A C 1
ATOM 698 O O . MET A 1 88 ? 2.795 20.359 8.875 1 96.5 88 MET A O 1
ATOM 702 N N . VAL A 1 89 ? 4.664 20.016 10.086 1 96.44 89 VAL A N 1
ATOM 703 C CA . VAL A 1 89 ? 4.547 21.266 10.844 1 96.44 89 VAL A CA 1
ATOM 704 C C . VAL A 1 89 ? 5.652 22.219 10.422 1 96.44 89 VAL A C 1
ATOM 706 O O . VAL A 1 89 ? 6.809 21.828 10.258 1 96.44 89 VAL A O 1
ATOM 709 N N . ALA A 1 90 ? 5.277 23.484 10.273 1 95.94 90 ALA A N 1
ATOM 710 C CA . ALA A 1 90 ? 6.285 24.484 9.93 1 95.94 90 ALA A CA 1
ATOM 711 C C . ALA A 1 90 ? 7.5 24.375 10.852 1 95.94 90 ALA A C 1
ATOM 713 O O . ALA A 1 90 ? 7.359 24.312 12.07 1 95.94 90 ALA A O 1
ATOM 714 N N . PRO A 1 91 ? 8.703 24.375 10.25 1 93.31 91 PRO A N 1
ATOM 715 C CA . PRO A 1 91 ? 9.906 24.188 11.055 1 93.31 91 PRO A CA 1
ATOM 716 C C . PRO A 1 91 ? 10.039 25.219 12.18 1 93.31 91 PRO A C 1
ATOM 718 O O . PRO A 1 91 ? 10.531 24.891 13.258 1 93.31 91 PRO A O 1
ATOM 721 N N . THR A 1 92 ? 9.547 26.375 11.961 1 89.81 92 THR A N 1
ATOM 722 C CA . THR A 1 92 ? 9.68 27.453 12.93 1 89.81 92 THR A CA 1
ATOM 723 C C . THR A 1 92 ? 8.68 27.281 14.07 1 89.81 92 THR A C 1
ATOM 725 O O . THR A 1 92 ? 8.75 27.984 15.078 1 89.81 92 THR A O 1
ATOM 728 N N . MET A 1 93 ? 7.836 26.375 13.969 1 88.12 93 MET A N 1
ATOM 729 C CA . MET A 1 93 ? 6.758 26.219 14.945 1 88.12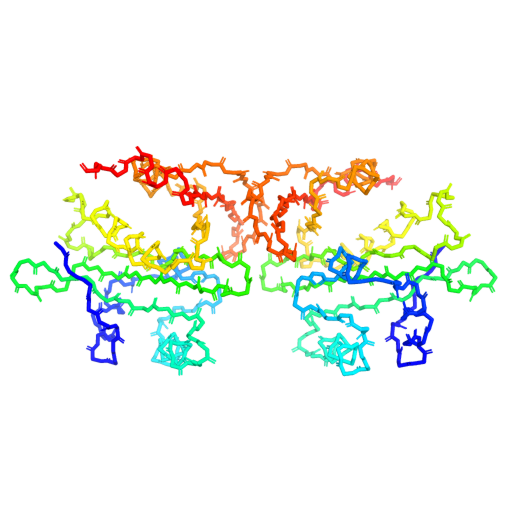 93 MET A CA 1
ATOM 730 C C . MET A 1 93 ? 6.797 24.828 15.586 1 88.12 93 MET A C 1
ATOM 732 O O . MET A 1 93 ? 5.84 24.422 16.25 1 88.12 93 MET A O 1
ATOM 736 N N . ARG A 1 94 ? 7.82 24.141 15.398 1 81.25 94 ARG A N 1
ATOM 737 C CA . ARG A 1 94 ? 7.914 22.781 15.938 1 81.25 94 ARG A CA 1
ATOM 738 C C . ARG A 1 94 ? 8.023 22.797 17.453 1 81.25 94 ARG A C 1
ATOM 740 O O . ARG A 1 94 ? 8.5 23.781 18.031 1 81.25 94 ARG A O 1
ATOM 747 N N . GLY A 1 95 ? 7.492 21.766 18.062 1 77.5 95 GLY A N 1
ATOM 748 C CA . GLY A 1 95 ? 7.59 21.625 19.5 1 77.5 95 GLY A CA 1
ATOM 749 C C . GLY A 1 95 ? 6.477 22.344 20.25 1 77.5 95 GLY A C 1
ATOM 750 O O . GLY A 1 95 ? 6.535 22.484 21.469 1 77.5 95 GLY A O 1
ATOM 751 N N . GLN A 1 96 ? 5.469 22.797 19.531 1 79.94 96 GLN A N 1
ATOM 752 C CA . GLN A 1 96 ? 4.387 23.562 20.125 1 79.94 96 GLN A CA 1
ATOM 753 C C . GLN A 1 96 ? 3.092 22.75 20.172 1 79.94 96 GLN A C 1
ATOM 755 O O . GLN A 1 96 ? 2.012 23.312 20.375 1 79.94 96 GLN A O 1
ATOM 760 N N . GLY A 1 97 ? 3.176 21.484 19.922 1 83.12 97 GLY A N 1
ATOM 761 C CA . GLY A 1 97 ? 1.997 20.641 19.984 1 83.12 97 GLY A CA 1
ATOM 762 C C . GLY A 1 97 ? 1.107 20.766 18.766 1 83.12 97 GLY A C 1
ATOM 763 O O . GLY A 1 97 ? -0.031 20.297 18.766 1 83.12 97 GLY A O 1
ATOM 764 N N . LEU A 1 98 ? 1.539 21.312 17.766 1 92.06 98 LEU A N 1
ATOM 765 C CA . LEU A 1 98 ? 0.739 21.594 16.578 1 92.06 98 LEU A CA 1
ATOM 766 C C . LEU A 1 98 ? 0.465 20.312 15.789 1 92.06 98 LEU A C 1
ATOM 768 O O . LEU A 1 98 ? -0.566 20.203 15.125 1 92.06 98 LEU A O 1
ATOM 772 N N . ALA A 1 99 ? 1.348 19.391 15.992 1 94.81 99 ALA A N 1
ATOM 773 C CA . ALA A 1 99 ? 1.195 18.141 15.242 1 94.81 99 ALA A CA 1
ATOM 774 C C . ALA A 1 99 ? -0.06 17.391 15.68 1 94.81 99 ALA A C 1
ATOM 776 O O . ALA A 1 99 ? -0.791 16.859 14.852 1 94.81 99 ALA A O 1
ATOM 777 N N . LYS A 1 100 ? -0.292 17.391 16.953 1 94.88 100 LYS A N 1
ATOM 778 C CA . LYS A 1 100 ? -1.484 16.734 17.469 1 94.88 100 LYS A CA 1
ATOM 779 C C . LYS A 1 100 ? -2.754 17.375 16.922 1 94.88 100 LYS A C 1
ATOM 781 O O . LYS A 1 100 ? -3.648 16.672 16.438 1 94.88 100 LYS A O 1
ATOM 786 N N . SER A 1 101 ? -2.797 18.672 17.047 1 94.75 101 SER A N 1
ATOM 787 C CA . SER A 1 101 ? -3.961 19.406 16.547 1 94.75 101 SER A CA 1
ATOM 788 C C . SER A 1 101 ? -4.16 19.188 15.062 1 94.75 101 SER A C 1
ATOM 790 O O . SER A 1 101 ? -5.293 19.062 14.594 1 94.75 101 SER A O 1
ATOM 792 N N . LEU A 1 102 ? -3.109 19.156 14.344 1 96.56 102 LEU A N 1
ATOM 793 C CA . LEU A 1 102 ? -3.129 18.922 12.898 1 96.56 102 LEU A CA 1
ATOM 794 C C . LEU A 1 102 ? -3.717 17.547 12.586 1 96.56 102 LEU A C 1
ATOM 796 O O . LEU A 1 102 ? -4.598 17.422 11.727 1 96.56 102 LEU A O 1
ATOM 800 N N . LEU A 1 103 ? -3.299 16.547 13.258 1 97.31 103 LEU A N 1
ATOM 801 C CA . LEU A 1 103 ? -3.783 15.188 13.078 1 97.31 103 LEU A CA 1
ATOM 802 C C . LEU A 1 103 ? -5.266 15.086 13.43 1 97.31 103 LEU A C 1
ATOM 804 O O . LEU A 1 103 ? -6.035 14.461 12.695 1 97.31 103 LEU A O 1
ATOM 808 N N . GLU A 1 104 ? -5.609 15.68 14.516 1 96.12 104 GLU A N 1
ATOM 809 C CA . GLU A 1 104 ? -7.004 15.648 14.945 1 96.12 104 GLU A CA 1
ATOM 810 C C . GLU A 1 104 ? -7.918 16.297 13.906 1 96.12 104 GLU A C 1
ATOM 812 O O . GLU A 1 104 ? -9.016 15.812 13.648 1 96.12 104 GLU A O 1
ATOM 817 N N . ALA A 1 105 ? -7.484 17.391 13.352 1 96.62 105 ALA A N 1
ATOM 818 C CA . ALA A 1 105 ? -8.258 18.047 12.305 1 96.62 105 ALA A CA 1
ATOM 819 C C . ALA A 1 105 ? -8.422 17.141 11.086 1 96.62 105 ALA A C 1
ATOM 821 O O . ALA A 1 105 ? -9.5 17.078 10.492 1 96.62 105 ALA A O 1
ATOM 822 N N . ALA A 1 106 ? -7.371 16.438 10.672 1 97.75 106 ALA A N 1
ATOM 823 C CA . ALA A 1 106 ? -7.43 15.516 9.539 1 97.75 106 ALA A CA 1
ATOM 824 C C . ALA A 1 106 ? -8.344 14.336 9.836 1 97.75 106 ALA A C 1
ATOM 826 O O . ALA A 1 106 ? -9.086 13.875 8.961 1 97.75 106 ALA A O 1
ATOM 827 N N . LEU A 1 107 ? -8.258 13.852 11.031 1 98.06 107 LEU A N 1
ATOM 828 C CA . LEU A 1 107 ? -9.109 12.742 11.438 1 98.06 107 LEU A CA 1
ATOM 829 C C . LEU A 1 107 ? -10.578 13.141 11.406 1 98.06 107 LEU A C 1
ATOM 831 O O . LEU A 1 107 ? -11.43 12.359 10.984 1 98.06 107 LEU A O 1
ATOM 835 N N . GLU A 1 108 ? -10.836 14.328 11.914 1 97.44 108 GLU A N 1
ATOM 836 C CA . GLU A 1 108 ? -12.203 14.836 11.836 1 97.44 108 GLU A CA 1
ATOM 837 C C . GLU A 1 108 ? -12.695 14.867 10.398 1 97.44 108 GLU A C 1
ATOM 839 O O . GLU A 1 108 ? -13.836 14.477 10.117 1 97.44 108 GLU A O 1
ATOM 844 N N . GLN A 1 109 ? -11.875 15.328 9.523 1 97.69 109 GLN A N 1
ATOM 845 C CA . GLN A 1 109 ? -12.227 15.336 8.109 1 97.69 109 GLN A CA 1
ATOM 846 C C . GLN A 1 109 ? -12.484 13.922 7.59 1 97.69 109 GLN A C 1
ATOM 848 O O . GLN A 1 109 ? -13.484 13.672 6.922 1 97.69 109 GLN A O 1
ATOM 853 N N . ALA A 1 110 ? -11.625 13.008 7.871 1 98.38 110 ALA A N 1
ATOM 854 C CA . ALA A 1 110 ? -11.734 11.633 7.387 1 98.38 110 ALA A CA 1
ATOM 855 C C . ALA A 1 110 ? -13.031 10.984 7.863 1 98.38 110 ALA A C 1
ATOM 857 O O . ALA A 1 110 ? -13.805 10.469 7.059 1 98.38 110 ALA A O 1
ATOM 858 N N . PHE A 1 111 ? -13.305 11.07 9.125 1 98.31 111 PHE A N 1
ATOM 859 C CA . PHE A 1 111 ? -14.422 10.344 9.719 1 98.31 111 PHE A CA 1
ATOM 860 C C . PHE A 1 111 ? -15.719 11.125 9.555 1 98.31 111 PHE A C 1
ATOM 862 O O . PHE A 1 111 ? -16.797 10.641 9.93 1 98.31 111 PHE A O 1
ATOM 869 N N . SER A 1 112 ? -15.656 12.359 9.055 1 97.94 112 SER A N 1
ATOM 870 C CA . SER A 1 112 ? -16.875 13.055 8.672 1 97.94 112 SER A CA 1
ATOM 871 C C . SER A 1 112 ? -17.562 12.359 7.496 1 97.94 112 SER A C 1
ATOM 873 O O . SER A 1 112 ? -18.75 12.57 7.25 1 97.94 112 SER A O 1
ATOM 875 N N . HIS A 1 113 ? -16.812 11.609 6.73 1 97.81 113 HIS A N 1
ATOM 876 C CA . HIS A 1 113 ? -17.375 10.797 5.656 1 97.81 113 HIS A CA 1
ATOM 877 C C . HIS A 1 113 ? -17.891 9.461 6.188 1 97.81 113 HIS A C 1
ATOM 879 O O . HIS A 1 113 ? -17.109 8.648 6.676 1 97.81 113 HIS A O 1
ATOM 885 N N . PRO A 1 114 ? -19.125 9.211 6.039 1 97.06 114 PRO A N 1
ATOM 886 C CA . PRO A 1 114 ? -19.688 7.988 6.617 1 97.06 114 PRO A CA 1
ATOM 887 C C . PRO A 1 114 ? -19.094 6.719 6.012 1 97.06 114 PRO A C 1
ATOM 889 O O . PRO A 1 114 ? -19.125 5.66 6.641 1 97.06 114 PRO A O 1
ATOM 892 N N . GLU A 1 115 ? -18.516 6.84 4.785 1 96.5 115 GLU A N 1
ATOM 893 C CA . GLU A 1 115 ? -17.953 5.68 4.098 1 96.5 115 GLU A CA 1
ATOM 894 C C . GLU A 1 115 ? -16.641 5.246 4.734 1 96.5 115 GLU A C 1
ATOM 896 O O . GLU A 1 115 ? -16.203 4.105 4.555 1 96.5 115 GLU A O 1
ATOM 901 N N . ILE A 1 116 ? -16.031 6.145 5.438 1 98.5 116 ILE A N 1
ATOM 902 C CA . ILE A 1 116 ? -14.703 5.855 5.969 1 98.5 116 ILE A CA 1
ATOM 903 C C . ILE A 1 116 ? -14.828 5.094 7.285 1 98.5 116 ILE A C 1
ATOM 905 O O . ILE A 1 116 ? -15.414 5.598 8.25 1 98.5 116 ILE A O 1
ATOM 909 N N . GLU A 1 117 ? -14.25 3.871 7.344 1 98.69 117 GLU A N 1
ATOM 910 C CA . GLU A 1 117 ? -14.289 3.01 8.523 1 98.69 117 GLU A CA 1
ATOM 911 C C . GLU A 1 117 ? -12.906 2.896 9.164 1 98.69 117 GLU A C 1
ATOM 913 O O . GLU A 1 117 ? -12.789 2.441 10.305 1 98.69 117 GLU A O 1
ATOM 918 N N . ARG A 1 118 ? -11.969 3.221 8.438 1 98.75 118 ARG A N 1
ATOM 919 C CA . ARG A 1 118 ? -10.578 3.041 8.844 1 98.75 118 ARG A CA 1
ATOM 920 C C . ARG A 1 118 ? -9.711 4.203 8.375 1 98.75 118 ARG A C 1
ATOM 922 O O . ARG A 1 118 ? -9.797 4.617 7.215 1 98.75 118 ARG A O 1
ATOM 929 N N . THR A 1 119 ? -8.977 4.801 9.258 1 98.88 119 THR A N 1
ATOM 930 C CA . THR A 1 119 ? -7.871 5.684 8.898 1 98.88 119 THR A CA 1
ATOM 931 C C . THR A 1 119 ? -6.527 5.035 9.227 1 98.88 119 THR A C 1
ATOM 933 O O . THR A 1 119 ? -6.438 4.227 10.156 1 98.88 119 THR A O 1
ATOM 936 N N . GLU A 1 120 ? -5.566 5.316 8.398 1 98.94 120 GLU A N 1
ATOM 937 C CA . GLU A 1 120 ? -4.254 4.719 8.625 1 98.94 120 GLU A CA 1
ATOM 938 C C . GLU A 1 120 ? -3.135 5.699 8.281 1 98.94 120 GLU A C 1
ATOM 940 O O . GLU A 1 120 ? -3.391 6.773 7.734 1 98.94 120 GLU A O 1
ATOM 945 N N . LEU A 1 121 ? -1.975 5.363 8.672 1 98.75 121 LEU A N 1
ATOM 946 C CA . LEU A 1 121 ? -0.779 6.09 8.266 1 98.75 121 LEU A CA 1
ATOM 947 C C . LEU A 1 121 ? 0.452 5.191 8.32 1 98.75 121 LEU A C 1
ATOM 949 O O . LEU A 1 121 ? 0.425 4.133 8.953 1 98.75 121 LEU A O 1
ATOM 953 N N . ASN A 1 122 ? 1.379 5.555 7.562 1 98.62 122 ASN A N 1
ATOM 954 C CA . ASN A 1 122 ? 2.717 4.973 7.586 1 98.62 122 ASN A CA 1
ATOM 955 C C . ASN A 1 122 ? 3.754 5.969 8.094 1 98.62 122 ASN A C 1
ATOM 957 O O . ASN A 1 122 ? 3.676 7.16 7.789 1 98.62 122 ASN A O 1
ATOM 961 N N . VAL A 1 123 ? 4.684 5.48 8.852 1 98.56 123 VAL A N 1
ATOM 962 C CA . VAL A 1 123 ? 5.727 6.332 9.406 1 98.56 123 VAL A CA 1
ATOM 963 C C . VAL A 1 123 ? 7.035 5.551 9.508 1 98.56 123 VAL A C 1
ATOM 965 O O . VAL A 1 123 ? 7.035 4.375 9.883 1 98.56 123 VAL A O 1
ATOM 968 N N . TYR A 1 124 ? 8.094 6.199 9.094 1 98.62 124 TYR A N 1
ATOM 969 C CA . TYR A 1 124 ? 9.367 5.512 9.227 1 98.62 124 TYR A CA 1
ATOM 970 C C . TYR A 1 124 ? 9.703 5.254 10.688 1 98.62 124 TYR A C 1
ATOM 972 O O . TYR A 1 124 ? 9.578 6.148 11.523 1 98.62 124 TYR A O 1
ATOM 980 N N . SER A 1 125 ? 10.164 4.07 11.023 1 98.5 125 SER A N 1
ATOM 981 C CA . SER A 1 125 ? 10.227 3.551 12.383 1 98.5 125 SER A CA 1
ATOM 982 C C . SER A 1 125 ? 11.188 4.363 13.242 1 98.5 125 SER A C 1
ATOM 984 O O . SER A 1 125 ? 11.039 4.426 14.461 1 98.5 125 SER A O 1
ATOM 986 N N . TRP A 1 126 ? 12.133 4.945 12.633 1 97.75 126 TRP A N 1
ATOM 987 C CA . TRP A 1 126 ? 13.117 5.715 13.391 1 97.75 126 TRP A CA 1
ATOM 988 C C . TRP A 1 126 ? 12.539 7.059 13.82 1 97.75 126 TRP A C 1
ATOM 990 O O . TRP A 1 126 ? 13.117 7.754 14.656 1 97.75 126 TRP A O 1
ATOM 1000 N N . ASN A 1 127 ? 11.445 7.52 13.234 1 96.88 127 ASN A N 1
ATOM 1001 C CA . ASN A 1 127 ? 10.828 8.805 13.547 1 96.88 127 ASN A CA 1
ATOM 1002 C C . ASN A 1 127 ? 10.055 8.75 14.859 1 96.88 127 ASN A C 1
ATOM 1004 O O . ASN A 1 127 ? 8.828 8.859 14.875 1 96.88 127 ASN A O 1
ATOM 1008 N N . SER A 1 128 ? 10.719 8.695 15.93 1 96.69 128 SER A N 1
ATOM 1009 C CA . SER A 1 128 ? 10.141 8.477 17.25 1 96.69 128 SER A CA 1
ATOM 1010 C C . SER A 1 128 ? 9.227 9.633 17.656 1 96.69 128 SER A C 1
ATOM 1012 O O . SER A 1 128 ? 8.227 9.43 18.328 1 96.69 128 SER A O 1
ATOM 1014 N N . ALA A 1 129 ? 9.586 10.828 17.281 1 93.75 129 ALA A N 1
ATOM 1015 C CA . ALA A 1 129 ? 8.766 11.992 17.609 1 93.75 129 ALA A CA 1
ATOM 1016 C C . ALA A 1 129 ? 7.379 11.875 17 1 93.75 129 ALA A C 1
ATOM 1018 O O . ALA A 1 129 ? 6.371 12.094 17.672 1 93.75 129 ALA A O 1
ATOM 1019 N N . ALA A 1 130 ? 7.324 11.547 15.711 1 96.12 130 ALA A N 1
ATOM 1020 C CA . ALA A 1 130 ? 6.035 11.367 15.039 1 96.12 130 ALA A CA 1
ATOM 1021 C C . ALA A 1 130 ? 5.246 10.227 15.664 1 96.12 130 ALA A C 1
ATOM 1023 O O . ALA A 1 130 ? 4.047 10.359 15.93 1 96.12 130 ALA A O 1
ATOM 1024 N N . ILE A 1 131 ? 5.902 9.133 15.938 1 97.75 131 ILE A N 1
ATOM 1025 C CA . ILE A 1 131 ? 5.258 7.949 16.484 1 97.75 131 ILE A CA 1
ATOM 1026 C C . ILE A 1 131 ? 4.641 8.289 17.844 1 97.75 131 ILE A C 1
ATOM 1028 O O . ILE A 1 131 ? 3.506 7.898 18.125 1 97.75 131 ILE A O 1
ATOM 1032 N N . ARG A 1 132 ? 5.367 8.977 18.672 1 96.19 132 ARG A N 1
ATOM 1033 C CA . ARG A 1 132 ? 4.84 9.398 19.969 1 96.19 132 ARG A CA 1
ATOM 1034 C C . ARG A 1 132 ? 3.561 10.211 19.812 1 96.19 132 ARG A C 1
ATOM 1036 O O . ARG A 1 132 ? 2.592 10.008 20.531 1 96.19 132 ARG A O 1
ATOM 1043 N N . THR A 1 133 ? 3.594 11.164 18.891 1 95.94 133 THR A N 1
ATOM 1044 C CA . THR A 1 133 ? 2.418 11.992 18.625 1 95.94 133 THR A CA 1
ATOM 1045 C C . THR A 1 133 ? 1.25 11.133 18.156 1 95.94 133 THR A C 1
ATOM 1047 O O . THR A 1 133 ? 0.119 11.305 18.609 1 95.94 133 THR A O 1
ATOM 1050 N N . TYR A 1 134 ? 1.507 10.203 17.203 1 97.94 134 TYR A N 1
ATOM 1051 C CA . TYR A 1 134 ? 0.461 9.336 16.672 1 97.94 134 TYR A CA 1
ATOM 1052 C C . TYR A 1 134 ? -0.141 8.469 17.766 1 97.94 134 TYR A C 1
ATOM 1054 O O . TYR A 1 134 ? -1.356 8.266 17.797 1 97.94 134 TYR A O 1
ATOM 1062 N N . ASN A 1 135 ? 0.723 7.984 18.625 1 97.25 135 ASN A N 1
ATOM 1063 C CA . ASN A 1 135 ? 0.249 7.223 19.766 1 97.25 135 ASN A CA 1
ATOM 1064 C C . ASN A 1 135 ? -0.651 8.07 20.672 1 97.25 135 ASN A C 1
ATOM 1066 O O . ASN A 1 135 ? -1.711 7.605 21.109 1 97.25 135 ASN A O 1
ATOM 1070 N N . LYS A 1 136 ? -0.222 9.242 20.938 1 95.19 136 LYS A N 1
ATOM 1071 C CA . LYS A 1 136 ? -0.979 10.141 21.797 1 95.19 136 LYS A CA 1
ATOM 1072 C C . LYS A 1 136 ? -2.359 10.43 21.219 1 95.19 136 LYS A C 1
ATOM 1074 O O . LYS A 1 136 ? -3.332 10.586 21.969 1 95.19 136 LYS A O 1
ATOM 1079 N N . VAL A 1 137 ? -2.42 10.562 19.938 1 96.19 137 VAL A N 1
ATOM 1080 C CA . VAL A 1 137 ? -3.682 10.852 19.266 1 96.19 137 VAL A CA 1
ATOM 1081 C C . VAL A 1 137 ? -4.59 9.625 19.312 1 96.19 137 VAL A C 1
ATOM 1083 O O . VAL A 1 137 ? -5.812 9.742 19.234 1 96.19 137 VAL A O 1
ATOM 1086 N N . GLY A 1 138 ? -3.977 8.391 19.391 1 97 138 GLY A N 1
ATOM 1087 C CA . GLY A 1 138 ? -4.777 7.191 19.562 1 97 138 GLY A CA 1
ATOM 1088 C C . GLY A 1 138 ? -4.586 6.172 18.453 1 97 138 GLY A C 1
ATOM 1089 O O . GLY A 1 138 ? -5.328 5.191 18.375 1 97 138 GLY A O 1
ATOM 1090 N N . PHE A 1 139 ? -3.627 6.387 17.625 1 98.38 139 PHE A N 1
ATOM 1091 C CA . PHE A 1 139 ? -3.367 5.41 16.578 1 98.38 139 PHE A CA 1
ATOM 1092 C C . PHE A 1 139 ? -2.818 4.117 17.172 1 98.38 139 PHE A C 1
ATOM 1094 O O . PHE A 1 139 ? -1.996 4.145 18.078 1 98.38 139 PHE A O 1
ATOM 1101 N N . PHE A 1 140 ? -3.258 3.041 16.609 1 98.12 140 PHE A N 1
ATOM 1102 C CA . PHE A 1 140 ? -2.824 1.707 17.016 1 98.12 140 PHE A CA 1
ATOM 1103 C C . PHE A 1 140 ? -1.704 1.21 16.109 1 98.12 140 PHE A C 1
ATOM 1105 O O . PHE A 1 140 ? -1.778 1.354 14.883 1 98.12 140 PHE A O 1
ATOM 1112 N N . HIS A 1 141 ? -0.709 0.59 16.719 1 98.56 141 HIS A N 1
ATOM 1113 C CA . HIS A 1 141 ? 0.375 -0.004 15.945 1 98.56 141 HIS A CA 1
ATOM 1114 C C . HIS A 1 141 ? -0.041 -1.349 15.359 1 98.56 141 HIS A C 1
ATOM 1116 O O . HIS A 1 141 ? -0.386 -2.273 16.094 1 98.56 141 HIS A O 1
ATOM 1122 N N . GLU A 1 142 ? 0.053 -1.451 14.07 1 98.81 142 GLU A N 1
ATOM 1123 C CA . GLU A 1 142 ? -0.427 -2.674 13.43 1 98.81 142 GLU A CA 1
ATOM 1124 C C . GLU A 1 142 ? 0.735 -3.551 12.977 1 98.81 142 GLU A C 1
ATOM 1126 O O . GLU A 1 142 ? 0.553 -4.738 12.703 1 98.81 142 GLU A O 1
ATOM 1131 N N . GLY A 1 143 ? 1.87 -2.996 12.828 1 98.69 143 GLY A N 1
ATOM 1132 C CA . GLY A 1 143 ? 3.027 -3.771 12.406 1 98.69 143 GLY A CA 1
ATOM 1133 C C . GLY A 1 143 ? 4.133 -2.918 11.82 1 98.69 143 GLY A C 1
ATOM 1134 O O . GLY A 1 143 ? 4.062 -1.688 11.852 1 98.69 143 GLY A O 1
ATOM 1135 N N . VAL A 1 144 ? 5.176 -3.588 11.344 1 98.81 144 VAL A N 1
ATOM 1136 C CA . VAL A 1 144 ? 6.332 -2.922 10.75 1 98.81 144 VAL A CA 1
ATOM 1137 C C . VAL A 1 144 ? 6.711 -3.613 9.445 1 98.81 144 VAL A C 1
ATOM 1139 O O . VAL A 1 144 ? 6.914 -4.828 9.414 1 98.81 144 VAL A O 1
ATOM 1142 N N . ARG A 1 145 ? 6.738 -2.863 8.359 1 98.81 145 ARG A N 1
ATOM 1143 C CA . ARG A 1 145 ? 7.328 -3.316 7.109 1 98.81 145 ARG A CA 1
ATOM 1144 C C . ARG A 1 145 ? 8.844 -3.154 7.129 1 98.81 145 ARG A C 1
ATOM 1146 O O . ARG A 1 145 ? 9.359 -2.055 6.91 1 98.81 145 ARG A O 1
ATOM 1153 N N . ARG A 1 146 ? 9.5 -4.25 7.344 1 98.75 146 ARG A N 1
ATOM 1154 C CA . ARG A 1 146 ? 10.953 -4.211 7.449 1 98.75 146 ARG A CA 1
ATOM 1155 C C . ARG A 1 146 ? 11.594 -3.93 6.098 1 98.75 146 ARG A C 1
ATOM 1157 O O . ARG A 1 146 ? 11.156 -4.457 5.074 1 98.75 146 ARG A O 1
ATOM 1164 N N . SER A 1 147 ? 12.641 -3.049 6.09 1 98.69 147 SER A N 1
ATOM 1165 C CA . SER A 1 147 ? 13.445 -2.785 4.902 1 98.69 147 SER A CA 1
ATOM 1166 C C . SER A 1 147 ? 12.562 -2.426 3.709 1 98.69 147 SER A C 1
ATOM 1168 O O . SER A 1 147 ? 12.766 -2.934 2.605 1 98.69 147 SER A O 1
ATOM 1170 N N . SER A 1 148 ? 11.641 -1.542 3.887 1 98.25 148 SER A N 1
ATOM 1171 C CA . SER A 1 148 ? 10.586 -1.356 2.898 1 98.25 148 SER A CA 1
ATOM 1172 C C . SER A 1 148 ? 10.938 -0.251 1.909 1 98.25 148 SER A C 1
ATOM 1174 O O . SER A 1 148 ? 10.32 -0.137 0.848 1 98.25 148 SER A O 1
ATOM 1176 N N . VAL A 1 149 ? 11.867 0.574 2.262 1 97.62 149 VAL A N 1
ATOM 1177 C CA . VAL A 1 149 ? 12.172 1.729 1.424 1 97.62 149 VAL A CA 1
ATOM 1178 C C . VAL A 1 149 ? 13.688 1.9 1.314 1 97.62 149 VAL A C 1
ATOM 1180 O O . VAL A 1 149 ? 14.406 1.771 2.307 1 97.62 149 VAL A O 1
ATOM 1183 N N . LYS A 1 150 ? 14.133 2.207 0.121 1 96.44 150 LYS A N 1
ATOM 1184 C CA . LYS A 1 150 ? 15.539 2.537 -0.097 1 96.44 150 LYS A CA 1
ATOM 1185 C C . LYS A 1 150 ? 15.742 4.047 -0.15 1 96.44 150 LYS A C 1
ATOM 1187 O O . LYS A 1 150 ? 15.102 4.742 -0.937 1 96.44 150 LYS A O 1
ATOM 1192 N N . VAL A 1 151 ? 16.531 4.602 0.656 1 94.5 151 VAL A N 1
ATOM 1193 C CA . VAL A 1 151 ? 16.906 6.012 0.689 1 94.5 151 VAL A CA 1
ATOM 1194 C C . VAL A 1 151 ? 18.438 6.141 0.673 1 94.5 151 VAL A C 1
ATOM 1196 O O . VAL A 1 151 ? 19.094 5.922 1.692 1 94.5 151 VAL A O 1
ATOM 1199 N N . GLY A 1 152 ? 18.984 6.566 -0.482 1 90.81 152 GLY A N 1
ATOM 1200 C CA . GLY A 1 152 ? 20.438 6.492 -0.617 1 90.81 152 GLY A CA 1
ATOM 1201 C C . GLY A 1 152 ? 20.984 5.094 -0.403 1 90.81 152 GLY A C 1
ATOM 1202 O O . GLY A 1 152 ? 20.562 4.148 -1.072 1 90.81 152 GLY A O 1
ATOM 1203 N N . ASP A 1 153 ? 21.844 4.973 0.57 1 92.06 153 ASP A N 1
ATOM 1204 C CA . ASP A 1 153 ? 22.469 3.68 0.848 1 92.06 153 ASP A CA 1
ATOM 1205 C C . ASP A 1 153 ? 21.781 2.986 2.023 1 92.06 153 ASP A C 1
ATOM 1207 O O . ASP A 1 153 ? 22.203 1.909 2.447 1 92.06 153 ASP A O 1
ATOM 1211 N N . GLU A 1 154 ? 20.734 3.564 2.451 1 95.88 154 GLU A N 1
ATOM 1212 C CA . GLU A 1 154 ? 20.031 3.02 3.605 1 95.88 154 GLU A CA 1
ATOM 1213 C C . GLU A 1 154 ? 18.703 2.379 3.191 1 95.88 154 GLU A C 1
ATOM 1215 O O . GLU A 1 154 ? 18.203 2.637 2.098 1 95.88 154 GLU A O 1
ATOM 1220 N N . ARG A 1 155 ? 18.297 1.521 4.062 1 97.56 155 ARG A N 1
ATOM 1221 C CA . ARG A 1 155 ? 16.938 1.007 3.992 1 97.56 155 ARG A CA 1
ATOM 1222 C C . ARG A 1 155 ? 16.172 1.308 5.277 1 97.56 155 ARG A C 1
ATOM 1224 O O . ARG A 1 155 ? 16.719 1.188 6.375 1 97.56 155 ARG A O 1
ATOM 1231 N N . TRP A 1 156 ? 14.969 1.728 5.133 1 98.44 156 TRP A N 1
ATOM 1232 C CA . TRP A 1 156 ? 14.18 2.111 6.301 1 98.44 156 TRP A CA 1
ATOM 1233 C C . TRP A 1 156 ? 13.008 1.161 6.508 1 98.44 156 TRP A C 1
ATOM 1235 O O . TRP A 1 156 ? 12.438 0.652 5.539 1 98.44 156 TRP A O 1
ATOM 1245 N N . ASP A 1 157 ? 12.781 0.923 7.812 1 98.75 157 ASP A N 1
ATOM 1246 C CA . ASP A 1 157 ? 11.555 0.25 8.234 1 98.75 157 ASP A CA 1
ATOM 1247 C C . ASP A 1 157 ? 10.383 1.229 8.289 1 98.75 157 ASP A C 1
ATOM 1249 O O . ASP A 1 157 ? 10.555 2.393 8.656 1 98.75 157 ASP A O 1
ATOM 1253 N N . THR A 1 158 ? 9.219 0.715 7.918 1 98.75 158 THR A N 1
ATOM 1254 C CA . THR A 1 158 ? 8.008 1.532 7.973 1 98.75 158 THR A CA 1
ATOM 1255 C C . THR A 1 158 ? 7.012 0.956 8.977 1 98.75 158 THR A C 1
ATOM 1257 O O . THR A 1 158 ? 6.547 -0.174 8.812 1 98.75 158 THR A O 1
ATOM 1260 N N . ALA A 1 159 ? 6.648 1.714 9.977 1 98.81 159 ALA A N 1
ATOM 1261 C CA . ALA A 1 159 ? 5.59 1.324 10.906 1 98.81 159 ALA A CA 1
ATOM 1262 C C . ALA A 1 159 ? 4.211 1.613 10.328 1 98.81 159 ALA A C 1
ATOM 1264 O O . ALA A 1 159 ? 4.008 2.643 9.68 1 98.81 159 ALA A O 1
ATOM 1265 N N . ILE A 1 160 ? 3.316 0.735 10.547 1 98.75 160 ILE A N 1
ATOM 1266 C CA . ILE A 1 160 ? 1.937 0.833 10.086 1 98.75 160 ILE A CA 1
ATOM 1267 C C . ILE A 1 160 ? 1.01 1.079 11.273 1 98.75 160 ILE A C 1
ATOM 1269 O O . ILE A 1 160 ? 1.024 0.323 12.25 1 98.75 160 ILE A O 1
ATOM 1273 N N . MET A 1 161 ? 0.238 2.131 11.195 1 98.81 161 MET A N 1
ATOM 1274 C CA . MET A 1 161 ? -0.677 2.475 12.281 1 98.81 161 MET A CA 1
ATOM 1275 C C . MET A 1 161 ? -2.066 2.791 11.742 1 98.81 161 MET A C 1
ATOM 1277 O O . MET A 1 161 ? -2.213 3.184 10.578 1 98.81 161 MET A O 1
ATOM 1281 N N . SER A 1 162 ? -3.057 2.576 12.602 1 98.81 162 SER A N 1
ATOM 1282 C CA . SER A 1 162 ? -4.418 2.818 12.133 1 98.81 162 SER A CA 1
ATOM 1283 C C . SER A 1 162 ? -5.332 3.229 13.273 1 98.81 162 SER A C 1
ATOM 1285 O O . SER A 1 162 ? -4.949 3.154 14.445 1 98.81 162 SER A O 1
ATOM 1287 N N . MET A 1 163 ? -6.43 3.721 12.953 1 98.69 163 MET A N 1
ATOM 1288 C CA . MET A 1 163 ? -7.562 4.02 13.82 1 98.69 163 MET A CA 1
ATOM 1289 C C . MET A 1 163 ? -8.883 3.672 13.141 1 98.69 163 MET A C 1
ATOM 1291 O O . MET A 1 163 ? -9.156 4.137 12.039 1 98.69 163 MET A O 1
ATOM 1295 N N . LEU A 1 164 ? -9.656 2.855 13.805 1 98.75 164 LEU A N 1
ATOM 1296 C CA . LEU A 1 164 ? -10.977 2.512 13.281 1 98.75 164 LEU A CA 1
ATOM 1297 C C . LEU A 1 164 ? -12.016 3.539 13.703 1 98.75 164 LEU A C 1
ATOM 1299 O O . LEU A 1 164 ? -11.867 4.191 14.742 1 98.75 164 LEU A O 1
ATOM 1303 N N . ARG A 1 165 ? -13.039 3.639 12.914 1 98.19 165 ARG A N 1
ATOM 1304 C CA . ARG A 1 165 ? -14.125 4.566 13.234 1 98.19 165 ARG A CA 1
ATOM 1305 C C . ARG A 1 165 ? -14.617 4.355 14.664 1 98.19 165 ARG A C 1
ATOM 1307 O O . ARG A 1 165 ? -14.828 5.32 15.398 1 98.19 165 ARG A O 1
ATOM 1314 N N . SER A 1 166 ? -14.859 3.123 15.023 1 97.75 166 SER A N 1
ATOM 1315 C CA . SER A 1 166 ? -15.367 2.824 16.359 1 97.75 166 SER A CA 1
ATOM 1316 C C . SER A 1 166 ? -14.422 3.334 17.438 1 97.75 166 SER A C 1
ATOM 1318 O O . SER A 1 166 ? -14.867 3.789 18.5 1 97.75 166 SER A O 1
ATOM 1320 N N . GLU A 1 167 ? -13.172 3.25 17.25 1 97.62 167 GLU A N 1
ATOM 1321 C CA . GLU A 1 167 ? -12.172 3.738 18.188 1 97.62 167 GLU A CA 1
ATOM 1322 C C . GLU A 1 167 ? -12.18 5.262 18.266 1 97.62 167 GLU A C 1
ATOM 1324 O O . GLU A 1 167 ? -12.047 5.84 19.344 1 97.62 167 GLU A O 1
ATOM 1329 N N . TRP A 1 168 ? -12.258 5.891 17.062 1 96.88 168 TRP A N 1
ATOM 1330 C CA . TRP A 1 168 ? -12.367 7.344 16.984 1 96.88 168 TRP A CA 1
ATOM 1331 C C . TRP A 1 168 ? -13.586 7.832 17.766 1 96.88 168 TRP A C 1
ATOM 1333 O O . TRP A 1 168 ? -13.477 8.75 18.594 1 96.88 168 TRP A O 1
ATOM 1343 N N . GLU A 1 169 ? -14.664 7.188 17.562 1 95.44 169 GLU A N 1
ATOM 1344 C CA . GLU A 1 169 ? -15.922 7.582 18.188 1 95.44 169 GLU A CA 1
ATOM 1345 C C . GLU A 1 169 ? -15.891 7.332 19.688 1 95.44 169 GLU A C 1
ATOM 1347 O O . GLU A 1 169 ? -16.516 8.07 20.469 1 95.44 169 GLU A O 1
ATOM 1352 N N . ALA A 1 170 ? -15.148 6.348 20.078 1 93.38 170 ALA A N 1
ATOM 1353 C CA . ALA A 1 170 ? -15.039 6.02 21.5 1 93.38 170 ALA A CA 1
ATOM 1354 C C . ALA A 1 170 ? -14.188 7.051 22.234 1 93.38 170 ALA A C 1
ATOM 1356 O O . ALA A 1 170 ? -14.359 7.262 23.438 1 93.38 170 ALA A O 1
ATOM 1357 N N . GLY A 1 171 ? -13.102 7.465 21.516 1 83.25 171 GLY A N 1
ATOM 1358 C CA . GLY A 1 171 ? -12.203 8.438 22.125 1 83.25 171 GLY A CA 1
ATOM 1359 C C . GLY A 1 171 ? -12.711 9.859 22.031 1 83.25 171 GLY A C 1
ATOM 1360 O O . GLY A 1 171 ? -12.156 10.766 22.656 1 83.25 171 GLY A O 1
ATOM 1361 N N . LEU A 1 172 ? -13.477 10.273 21.047 1 64.75 172 LEU A N 1
ATOM 1362 C CA . LEU A 1 172 ? -14.047 11.609 20.922 1 64.75 172 LEU A CA 1
ATOM 1363 C C . LEU A 1 172 ? -15.008 11.906 22.062 1 64.75 172 LEU A C 1
ATOM 1365 O O . LEU A 1 172 ? -15.836 11.062 22.422 1 64.75 172 LEU A O 1
ATOM 1369 N N . PRO A 1 173 ? -14.68 13.008 22.781 1 47.5 173 PRO A N 1
ATOM 1370 C CA . PRO A 1 173 ? -15.727 13.414 23.719 1 47.5 173 PRO A CA 1
ATOM 1371 C C . PRO A 1 173 ? -17.078 13.602 23.047 1 47.5 173 PRO A C 1
ATOM 1373 O O . PRO A 1 173 ? -17.156 14.086 21.922 1 47.5 173 PRO A O 1
ATOM 1376 N N . LYS A 1 174 ? -18.078 12.648 23.312 1 41.06 174 LYS A N 1
ATOM 1377 C CA . LYS A 1 174 ? -19.438 12.977 22.891 1 41.06 174 LYS A CA 1
ATOM 1378 C C . LYS A 1 174 ? -19.875 14.328 23.469 1 41.06 174 LYS A C 1
ATOM 1380 O O . LYS A 1 174 ? -19.562 14.648 24.609 1 41.06 174 LYS A O 1
ATOM 1385 N N . MET B 1 1 ? 7.855 -27.797 -11.352 1 90.56 1 MET B N 1
ATOM 1386 C CA . MET B 1 1 ? 6.945 -26.719 -11.703 1 90.56 1 MET B CA 1
ATOM 1387 C C . MET B 1 1 ? 7.691 -25.578 -12.406 1 90.56 1 MET B C 1
ATOM 1389 O O . MET B 1 1 ? 8.773 -25.188 -11.969 1 90.56 1 MET B O 1
ATOM 1393 N N . ASN B 1 2 ? 7.164 -25.203 -13.594 1 95.25 2 ASN B N 1
ATOM 1394 C CA . ASN B 1 2 ? 7.758 -24.109 -14.367 1 95.25 2 ASN B CA 1
ATOM 1395 C C . ASN B 1 2 ? 6.773 -22.953 -14.547 1 95.25 2 ASN B C 1
ATOM 1397 O O . ASN B 1 2 ? 5.566 -23.172 -14.664 1 95.25 2 ASN B O 1
ATOM 1401 N N . LEU B 1 3 ? 7.352 -21.766 -14.555 1 97.88 3 LEU B N 1
ATOM 1402 C CA . LEU B 1 3 ? 6.539 -20.578 -14.82 1 97.88 3 LEU B CA 1
ATOM 1403 C C . LEU B 1 3 ? 6.664 -20.156 -16.281 1 97.88 3 LEU B C 1
ATOM 1405 O O . LEU B 1 3 ? 7.773 -20.047 -16.797 1 97.88 3 LEU B O 1
ATOM 1409 N N . ILE B 1 4 ? 5.566 -19.969 -16.906 1 98.12 4 ILE B N 1
ATOM 1410 C CA . ILE B 1 4 ? 5.547 -19.406 -18.25 1 98.12 4 ILE B CA 1
ATOM 1411 C C . ILE B 1 4 ? 4.797 -18.062 -18.25 1 98.12 4 ILE B C 1
ATOM 1413 O O . ILE B 1 4 ? 3.961 -17.828 -17.375 1 98.12 4 ILE B O 1
ATOM 1417 N N . ASP B 1 5 ? 5.078 -17.203 -19.203 1 97.69 5 ASP B N 1
ATOM 1418 C CA . ASP B 1 5 ? 4.477 -15.883 -19.219 1 97.69 5 ASP B CA 1
ATOM 1419 C C . ASP B 1 5 ? 2.957 -15.969 -19.359 1 97.69 5 ASP B C 1
ATOM 1421 O O . ASP B 1 5 ? 2.445 -16.781 -20.125 1 97.69 5 ASP B O 1
ATOM 1425 N N . PHE B 1 6 ? 2.273 -15.211 -18.594 1 98.38 6 PHE B N 1
ATOM 1426 C CA . PHE B 1 6 ? 0.829 -15.078 -18.734 1 98.38 6 PHE B CA 1
ATOM 1427 C C . PHE B 1 6 ? 0.472 -14.336 -20.016 1 98.38 6 PHE B C 1
ATOM 1429 O O . PHE B 1 6 ? 0.972 -13.234 -20.266 1 98.38 6 PHE B O 1
ATOM 1436 N N . GLU B 1 7 ? -0.36 -14.922 -20.828 1 97.69 7 GLU B N 1
ATOM 1437 C CA . GLU B 1 7 ? -0.761 -14.367 -22.109 1 97.69 7 GLU B CA 1
ATOM 1438 C C . GLU B 1 7 ? -2.275 -14.438 -22.297 1 97.69 7 GLU B C 1
ATOM 1440 O O . GLU B 1 7 ? -2.969 -15.109 -21.531 1 97.69 7 GLU B O 1
ATOM 1445 N N . THR B 1 8 ? -2.701 -13.758 -23.344 1 97.62 8 THR B N 1
ATOM 1446 C CA . THR B 1 8 ? -4.133 -13.68 -23.625 1 97.62 8 THR B CA 1
ATOM 1447 C C . THR B 1 8 ? -4.727 -15.07 -23.797 1 97.62 8 THR B C 1
ATOM 1449 O O . THR B 1 8 ? -5.875 -15.312 -23.406 1 97.62 8 THR B O 1
ATOM 1452 N N . LYS B 1 9 ? -4.059 -15.984 -24.281 1 97.75 9 LYS B N 1
ATOM 1453 C CA . LYS B 1 9 ? -4.559 -17.344 -24.516 1 97.75 9 LYS B CA 1
ATOM 1454 C C . LYS B 1 9 ? -4.879 -18.031 -23.188 1 97.75 9 LYS B C 1
ATOM 1456 O O . LYS B 1 9 ? -5.566 -19.062 -23.188 1 97.75 9 LYS B O 1
ATOM 1461 N N . HIS B 1 10 ? -4.375 -17.562 -22.094 1 98.19 10 HIS B N 1
ATOM 1462 C CA . HIS B 1 10 ? -4.578 -18.188 -20.797 1 98.19 10 HIS B CA 1
ATOM 1463 C C . HIS B 1 10 ? -5.824 -17.641 -20.109 1 98.19 10 HIS B C 1
ATOM 1465 O O . HIS B 1 10 ? -6.238 -18.156 -19.062 1 98.19 10 HIS B O 1
ATOM 1471 N N . PHE B 1 11 ? -6.484 -16.547 -20.672 1 98.19 11 PHE B N 1
ATOM 1472 C CA . PHE B 1 11 ? -7.59 -15.844 -20.031 1 98.19 11 PHE B CA 1
ATOM 1473 C C . PHE B 1 11 ? -8.727 -16.812 -19.703 1 98.19 11 PHE B C 1
ATOM 1475 O O . PHE B 1 11 ? -9.211 -16.844 -18.578 1 98.19 11 PHE B O 1
ATOM 1482 N N . PRO B 1 12 ? -9.109 -17.656 -20.688 1 97.44 12 PRO B N 1
ATOM 1483 C CA . PRO B 1 12 ? -10.25 -18.531 -20.406 1 97.44 12 PRO B CA 1
ATOM 1484 C C . PRO B 1 12 ? -9.984 -19.5 -19.25 1 97.44 12 PRO B C 1
ATOM 1486 O O . PRO B 1 12 ? -10.859 -19.719 -18.406 1 97.44 12 PRO B O 1
ATOM 1489 N N . VAL B 1 13 ? -8.883 -20.078 -19.156 1 97.25 13 VAL B N 1
ATOM 1490 C CA . VAL B 1 13 ? -8.562 -21.031 -18.109 1 97.25 13 VAL B CA 1
ATOM 1491 C C . VAL B 1 13 ? -8.555 -20.344 -16.75 1 97.25 13 VAL B C 1
ATOM 1493 O O . VAL B 1 13 ? -9.148 -20.844 -15.797 1 97.25 13 VAL B O 1
ATOM 1496 N N . LEU B 1 14 ? -7.934 -19.234 -16.656 1 97.44 14 LEU B N 1
ATOM 1497 C CA . LEU B 1 14 ? -7.891 -18.516 -15.391 1 97.44 14 LEU B CA 1
ATOM 1498 C C . LEU B 1 14 ? -9.297 -18.125 -14.945 1 97.44 14 LEU B C 1
ATOM 1500 O O . LEU B 1 14 ? -9.656 -18.297 -13.773 1 97.44 14 LEU B O 1
ATOM 1504 N N . ARG B 1 15 ? -10.039 -17.578 -15.875 1 96.62 15 ARG B N 1
ATOM 1505 C CA . ARG B 1 15 ? -11.406 -17.188 -15.57 1 96.62 15 ARG B CA 1
ATOM 1506 C C . ARG B 1 15 ? -12.211 -18.375 -15.039 1 96.62 15 ARG B C 1
ATOM 1508 O O . ARG B 1 15 ? -13.008 -18.219 -14.109 1 96.62 15 ARG B O 1
ATOM 1515 N N . SER B 1 16 ? -11.992 -19.516 -15.633 1 96.25 16 SER B N 1
ATOM 1516 C CA . SER B 1 16 ? -12.75 -20.703 -15.266 1 96.25 16 SER B CA 1
ATOM 1517 C C . SER B 1 16 ? -12.43 -21.125 -13.836 1 96.25 16 SER B C 1
ATOM 1519 O O . SER B 1 16 ? -13.203 -21.875 -13.219 1 96.25 16 SER B O 1
ATOM 1521 N N . TRP B 1 17 ? -11.289 -20.719 -13.289 1 96.94 17 TRP B N 1
ATOM 1522 C CA . TRP B 1 17 ? -10.898 -21.078 -11.93 1 96.94 17 TRP B CA 1
ATOM 1523 C C . TRP B 1 17 ? -11.602 -20.188 -10.906 1 96.94 17 TRP B C 1
ATOM 1525 O O . TRP B 1 17 ? -11.57 -20.453 -9.703 1 96.94 17 TRP B O 1
ATOM 1535 N N . LEU B 1 18 ? -12.188 -19.062 -11.352 1 96.31 18 LEU B N 1
ATOM 1536 C CA . LEU B 1 18 ? -12.867 -18.109 -10.492 1 96.31 18 LEU B CA 1
ATOM 1537 C C . LEU B 1 18 ? -14.383 -18.219 -10.633 1 96.31 18 LEU B C 1
ATOM 1539 O O . LEU B 1 18 ? -14.938 -17.922 -11.695 1 96.31 18 LEU B O 1
ATOM 1543 N N . SER B 1 19 ? -15.039 -18.578 -9.523 1 94.5 19 SER B N 1
ATOM 1544 C CA . SER B 1 19 ? -16.438 -18.984 -9.68 1 94.5 19 SER B CA 1
ATOM 1545 C C . SER B 1 19 ? -17.375 -18.031 -8.961 1 94.5 19 SER B C 1
ATOM 1547 O O . SER B 1 19 ? -18.594 -18.203 -9 1 94.5 19 SER B O 1
ATOM 1549 N N . SER B 1 20 ? -16.844 -17.047 -8.258 1 94.5 20 SER B N 1
ATOM 1550 C CA . SER B 1 20 ? -17.672 -16.125 -7.492 1 94.5 20 SER B CA 1
ATOM 1551 C C . SER B 1 20 ? -16.969 -14.797 -7.273 1 94.5 20 SER B C 1
ATOM 1553 O O . SER B 1 20 ? -15.758 -14.68 -7.512 1 94.5 20 SER B O 1
ATOM 1555 N N . GLU B 1 21 ? -17.734 -13.852 -6.859 1 92.94 21 GLU B N 1
ATOM 1556 C CA . GLU B 1 21 ? -17.172 -12.562 -6.48 1 92.94 21 GLU B CA 1
ATOM 1557 C C . GLU B 1 21 ? -16.172 -12.711 -5.34 1 92.94 21 GLU B C 1
ATOM 1559 O O . GLU B 1 21 ? -15.133 -12.055 -5.336 1 92.94 21 GLU B O 1
ATOM 1564 N N . ARG B 1 22 ? -16.516 -13.484 -4.465 1 92.88 22 ARG B N 1
ATOM 1565 C CA . ARG B 1 22 ? -15.625 -13.727 -3.328 1 92.88 22 ARG B CA 1
ATOM 1566 C C . ARG B 1 22 ? -14.289 -14.312 -3.787 1 92.88 22 ARG B C 1
ATOM 1568 O O . ARG B 1 22 ? -13.234 -13.898 -3.309 1 92.88 22 ARG B O 1
ATOM 1575 N N . ASP B 1 23 ? -14.344 -15.227 -4.773 1 94.06 23 ASP B N 1
ATOM 1576 C CA . ASP B 1 23 ? -13.125 -15.797 -5.344 1 94.06 23 ASP B CA 1
ATOM 1577 C C . ASP B 1 23 ? -12.258 -14.711 -5.98 1 94.06 23 ASP B C 1
ATOM 1579 O O . ASP B 1 23 ? -11.039 -14.695 -5.781 1 94.06 23 ASP B O 1
ATOM 1583 N N . VAL B 1 24 ? -12.969 -13.867 -6.688 1 96.12 24 V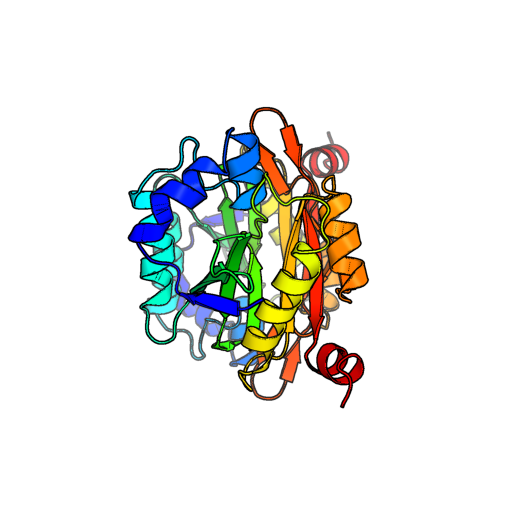AL B N 1
ATOM 1584 C CA . VAL B 1 24 ? -12.258 -12.82 -7.422 1 96.12 24 VAL B CA 1
ATOM 1585 C C . VAL B 1 24 ? -11.602 -11.852 -6.438 1 96.12 24 VAL B C 1
ATOM 1587 O O . VAL B 1 24 ? -10.43 -11.508 -6.586 1 96.12 24 VAL B O 1
ATOM 1590 N N . VAL B 1 25 ? -12.281 -11.461 -5.398 1 95.38 25 VAL B N 1
ATOM 1591 C CA . VAL B 1 25 ? -11.75 -10.523 -4.418 1 95.38 25 VAL B CA 1
ATOM 1592 C C . VAL B 1 25 ? -10.625 -11.18 -3.627 1 95.38 25 VAL B C 1
ATOM 1594 O O . VAL B 1 25 ? -9.586 -10.562 -3.375 1 95.38 25 VAL B O 1
ATOM 1597 N N . GLN B 1 26 ? -10.828 -12.383 -3.262 1 96 26 GLN B N 1
ATOM 1598 C CA . GLN B 1 26 ? -9.789 -13.102 -2.531 1 96 26 GLN B CA 1
ATOM 1599 C C . GLN B 1 26 ? -8.508 -13.195 -3.355 1 96 26 GLN B C 1
ATOM 1601 O O . GLN B 1 26 ? -7.41 -13.016 -2.828 1 96 26 GLN B O 1
ATOM 1606 N N . TRP B 1 27 ? -8.68 -13.469 -4.629 1 96.69 27 TRP B N 1
ATOM 1607 C CA . TRP B 1 27 ? -7.555 -13.695 -5.523 1 96.69 27 TRP B CA 1
ATOM 1608 C C . TRP B 1 27 ? -6.887 -12.375 -5.906 1 96.69 27 TRP B C 1
ATOM 1610 O O . TRP B 1 27 ? -5.66 -12.258 -5.848 1 96.69 27 TRP B O 1
ATOM 1620 N N . GLY B 1 28 ? -7.684 -11.445 -6.293 1 95.94 28 GLY B N 1
ATOM 1621 C CA . GLY B 1 28 ? -7.109 -10.297 -6.977 1 95.94 28 GLY B CA 1
ATOM 1622 C C . GLY B 1 28 ? -7.344 -8.992 -6.242 1 95.94 28 GLY B C 1
ATOM 1623 O O . GLY B 1 28 ? -6.824 -7.945 -6.648 1 95.94 28 GLY B O 1
ATOM 1624 N N . GLY B 1 29 ? -8.148 -8.984 -5.262 1 95.06 29 GLY B N 1
ATOM 1625 C CA . GLY B 1 29 ? -8.406 -7.758 -4.52 1 95.06 29 GLY B CA 1
ATOM 1626 C C . GLY B 1 29 ? -9.742 -7.129 -4.855 1 95.06 29 GLY B C 1
ATOM 1627 O O . GLY B 1 29 ? -10.398 -7.52 -5.824 1 95.06 29 GLY B O 1
ATOM 1628 N N . PRO B 1 30 ? -10.047 -6.148 -4.141 1 92.5 30 PRO B N 1
ATOM 1629 C CA . PRO B 1 30 ? -11.398 -5.582 -4.195 1 92.5 30 PRO B CA 1
ATOM 1630 C C . PRO B 1 30 ? -11.633 -4.742 -5.445 1 92.5 30 PRO B C 1
ATOM 1632 O O . PRO B 1 30 ? -12.773 -4.375 -5.738 1 92.5 30 PRO B O 1
ATOM 1635 N N . ASP B 1 31 ? -10.586 -4.375 -6.164 1 90 31 ASP B N 1
ATOM 1636 C CA . ASP B 1 31 ? -10.75 -3.539 -7.352 1 90 31 ASP B CA 1
ATOM 1637 C C . ASP B 1 31 ? -11.219 -4.367 -8.547 1 90 31 ASP B C 1
ATOM 1639 O O . ASP B 1 31 ? -11.586 -3.814 -9.586 1 90 31 ASP B O 1
ATOM 1643 N N . LEU B 1 32 ? -11.227 -5.637 -8.414 1 93.5 32 LEU B N 1
ATOM 1644 C CA . LEU B 1 32 ? -11.703 -6.504 -9.484 1 93.5 32 LEU B CA 1
ATOM 1645 C C . LEU B 1 32 ? -13.18 -6.84 -9.289 1 93.5 32 LEU B C 1
ATOM 1647 O O . LEU B 1 32 ? -13.688 -6.797 -8.172 1 93.5 32 LEU B O 1
ATOM 1651 N N . THR B 1 33 ? -13.75 -7.145 -10.422 1 92.5 33 THR B N 1
ATOM 1652 C CA . THR B 1 33 ? -15.172 -7.453 -10.375 1 92.5 33 THR B CA 1
ATOM 1653 C C . THR B 1 33 ? -15.453 -8.82 -10.984 1 92.5 33 THR B C 1
ATOM 1655 O O . THR B 1 33 ? -14.719 -9.273 -11.867 1 92.5 33 THR B O 1
ATOM 1658 N N . TYR B 1 34 ? -16.484 -9.438 -10.484 1 94.38 34 TYR B N 1
ATOM 1659 C CA . TYR B 1 34 ? -16.953 -10.703 -11.039 1 94.38 34 TYR B CA 1
ATOM 1660 C C . TYR B 1 34 ? -18.141 -10.477 -11.969 1 94.38 34 TYR B C 1
ATOM 1662 O O . TYR B 1 34 ? -19.062 -9.734 -11.641 1 94.38 34 TYR B O 1
ATOM 1670 N N . PRO B 1 35 ? -18.234 -11.266 -13.133 1 95.25 35 PRO B N 1
ATOM 1671 C CA . PRO B 1 35 ? -17.172 -12.109 -13.68 1 95.25 35 PRO B CA 1
ATOM 1672 C C . PRO B 1 35 ? -15.984 -11.297 -14.195 1 95.25 35 PRO B C 1
ATOM 1674 O O . PRO B 1 35 ? -16.156 -10.156 -14.633 1 95.25 35 PRO B O 1
ATOM 1677 N N . ILE B 1 36 ? -14.836 -11.867 -14.078 1 95.56 36 ILE B N 1
ATOM 1678 C CA . ILE B 1 36 ? -13.641 -11.18 -14.539 1 95.56 36 ILE B CA 1
ATOM 1679 C C . ILE B 1 36 ? -13.711 -10.992 -16.062 1 95.56 36 ILE B C 1
ATOM 1681 O O . ILE B 1 36 ? -14.07 -11.914 -16.781 1 95.56 36 ILE B O 1
ATOM 1685 N N . THR B 1 37 ? -13.406 -9.852 -16.516 1 94.44 37 THR B N 1
ATOM 1686 C CA . THR B 1 37 ? -13.477 -9.531 -17.922 1 94.44 37 THR B CA 1
ATOM 1687 C C . THR B 1 37 ? -12.094 -9.57 -18.562 1 94.44 37 THR B C 1
ATOM 1689 O O . THR B 1 37 ? -11.078 -9.547 -17.859 1 94.44 37 THR B O 1
ATOM 1692 N N . ASP B 1 38 ? -12.078 -9.562 -19.828 1 95.56 38 ASP B N 1
ATOM 1693 C CA . ASP B 1 38 ? -10.82 -9.516 -20.578 1 95.56 38 ASP B CA 1
ATOM 1694 C C . ASP B 1 38 ? -10.07 -8.211 -20.297 1 95.56 38 ASP B C 1
ATOM 1696 O O . ASP B 1 38 ? -8.844 -8.203 -20.172 1 95.56 38 ASP B O 1
ATOM 1700 N N . ASP B 1 39 ? -10.797 -7.211 -20.234 1 95.75 39 ASP B N 1
ATOM 1701 C CA . ASP B 1 39 ? -10.172 -5.91 -20 1 95.75 39 ASP B CA 1
ATOM 1702 C C . ASP B 1 39 ? -9.398 -5.906 -18.672 1 95.75 39 ASP B C 1
ATOM 1704 O O . ASP B 1 39 ? -8.297 -5.359 -18.594 1 95.75 39 ASP B O 1
ATOM 1708 N N . GLN B 1 40 ? -10.023 -6.453 -17.656 1 95.38 40 GLN B N 1
ATOM 1709 C CA . GLN B 1 40 ? -9.367 -6.527 -16.359 1 95.38 40 GLN B CA 1
ATOM 1710 C C . GLN B 1 40 ? -8.094 -7.363 -16.438 1 95.38 40 GLN B C 1
ATOM 1712 O O . GLN B 1 40 ? -7.062 -6.988 -15.867 1 95.38 40 GLN B O 1
ATOM 1717 N N . LEU B 1 41 ? -8.164 -8.438 -17.141 1 96.06 41 LEU B N 1
ATOM 1718 C CA . LEU B 1 41 ? -7.004 -9.312 -17.281 1 96.06 41 LEU B CA 1
ATOM 1719 C C . LEU B 1 41 ? -5.949 -8.68 -18.188 1 96.06 41 LEU B C 1
ATOM 1721 O O . LEU B 1 41 ? -4.75 -8.836 -17.938 1 96.06 41 LEU B O 1
ATOM 1725 N N . GLU B 1 42 ? -6.344 -7.988 -19.188 1 96.44 42 GLU B N 1
ATOM 1726 C CA . GLU B 1 42 ? -5.43 -7.309 -20.094 1 96.44 42 GLU B CA 1
ATOM 1727 C C . GLU B 1 42 ? -4.59 -6.27 -19.359 1 96.44 42 GLU B C 1
ATOM 1729 O O . GLU B 1 42 ? -3.412 -6.086 -19.672 1 96.44 42 GLU B O 1
ATOM 1734 N N . GLN B 1 43 ? -5.227 -5.633 -18.453 1 94.69 43 GLN B N 1
ATOM 1735 C CA . GLN B 1 43 ? -4.504 -4.629 -17.688 1 94.69 43 GLN B CA 1
ATOM 1736 C C . GLN B 1 43 ? -3.336 -5.25 -16.922 1 94.69 43 GLN B C 1
ATOM 1738 O O . GLN B 1 43 ? -2.277 -4.637 -16.797 1 94.69 43 GLN B O 1
ATOM 1743 N N . MET B 1 44 ? -3.51 -6.387 -16.469 1 92.56 44 MET B N 1
ATOM 1744 C CA . MET B 1 44 ? -2.443 -7.098 -15.766 1 92.56 44 MET B CA 1
ATOM 1745 C C . MET B 1 44 ? -1.262 -7.355 -16.703 1 92.56 44 MET B C 1
ATOM 1747 O O . MET B 1 44 ? -0.106 -7.27 -16.281 1 92.56 44 MET B O 1
ATOM 1751 N N . ILE B 1 45 ? -1.571 -7.66 -17.938 1 94.81 45 ILE B N 1
ATOM 1752 C CA . ILE B 1 45 ? -0.543 -7.918 -18.938 1 94.81 45 ILE B CA 1
ATOM 1753 C C . ILE B 1 45 ? 0.165 -6.613 -19.297 1 94.81 45 ILE B C 1
ATOM 1755 O O . ILE B 1 45 ? 1.394 -6.57 -19.391 1 94.81 45 ILE B O 1
ATOM 1759 N N . ILE B 1 46 ? -0.592 -5.566 -19.438 1 95.31 46 ILE B N 1
ATOM 1760 C CA . ILE B 1 46 ? -0.065 -4.262 -19.828 1 95.31 46 ILE B CA 1
ATOM 1761 C C . ILE B 1 46 ? 0.932 -3.777 -18.781 1 95.31 46 ILE B C 1
ATOM 1763 O O . ILE B 1 46 ? 1.978 -3.219 -19.125 1 95.31 46 ILE B O 1
ATOM 1767 N N . ASP B 1 47 ? 0.617 -4.004 -17.547 1 94.31 47 ASP B N 1
ATOM 1768 C CA . ASP B 1 47 ? 1.518 -3.615 -16.469 1 94.31 47 ASP B CA 1
ATOM 1769 C C . ASP B 1 47 ? 2.867 -4.32 -16.594 1 94.31 47 ASP B C 1
ATOM 1771 O O . ASP B 1 47 ? 3.875 -3.842 -16.078 1 94.31 47 ASP B O 1
ATOM 1775 N N . GLY B 1 48 ? 2.916 -5.438 -17.25 1 95.56 48 GLY B N 1
ATOM 1776 C CA . GLY B 1 48 ? 4.133 -6.207 -17.453 1 95.56 48 GLY B CA 1
ATOM 1777 C C . GLY B 1 48 ? 4.961 -5.715 -18.625 1 95.56 48 GLY B C 1
ATOM 1778 O O . GLY B 1 48 ? 6.129 -6.09 -18.766 1 95.56 48 GLY B O 1
ATOM 1779 N N . THR B 1 49 ? 4.395 -4.855 -19.406 1 94.81 49 THR B N 1
ATOM 1780 C CA . THR B 1 49 ? 5.07 -4.434 -20.625 1 94.81 49 THR B CA 1
ATOM 1781 C C . THR B 1 49 ? 5.734 -3.072 -20.438 1 94.81 49 THR B C 1
ATOM 1783 O O . THR B 1 49 ? 6.406 -2.57 -21.344 1 94.81 49 THR B O 1
ATOM 1786 N N . THR B 1 50 ? 5.504 -2.494 -19.297 1 94.56 50 THR B N 1
ATOM 1787 C CA . THR B 1 50 ? 6.211 -1.251 -19 1 94.56 50 THR B CA 1
ATOM 1788 C C . THR B 1 50 ? 7.711 -1.496 -18.891 1 94.56 50 THR B C 1
ATOM 1790 O O . THR B 1 50 ? 8.156 -2.645 -18.844 1 94.56 50 THR B O 1
ATOM 1793 N N . ALA B 1 51 ? 8.539 -0.328 -18.922 1 94.88 51 ALA B N 1
ATOM 1794 C CA . ALA B 1 51 ? 9.992 -0.424 -18.781 1 94.88 51 ALA B CA 1
ATOM 1795 C C . ALA B 1 51 ? 10.492 0.443 -17.641 1 94.88 51 ALA B C 1
ATOM 1797 O O . ALA B 1 51 ? 10.531 1.671 -17.75 1 94.88 51 ALA B O 1
ATOM 1798 N N . PRO B 1 52 ? 10.914 -0.064 -16.625 1 95.88 52 PRO B N 1
ATOM 1799 C CA . PRO B 1 52 ? 10.844 -1.484 -16.266 1 95.88 52 PRO B CA 1
ATOM 1800 C C . PRO B 1 52 ? 9.422 -1.957 -15.984 1 95.88 52 PRO B C 1
ATOM 1802 O O . PRO B 1 52 ? 8.523 -1.136 -15.781 1 95.88 52 PRO B O 1
ATOM 1805 N N . PRO B 1 53 ? 9.234 -3.324 -15.938 1 96.69 53 PRO B N 1
ATOM 1806 C CA . PRO B 1 53 ? 7.871 -3.805 -15.695 1 96.69 53 PRO B CA 1
ATOM 1807 C C . PRO B 1 53 ? 7.379 -3.516 -14.281 1 96.69 53 PRO B C 1
ATOM 1809 O O . PRO B 1 53 ? 8.125 -3.711 -13.312 1 96.69 53 PRO B O 1
ATOM 1812 N N . LYS B 1 54 ? 6.137 -3.133 -14.148 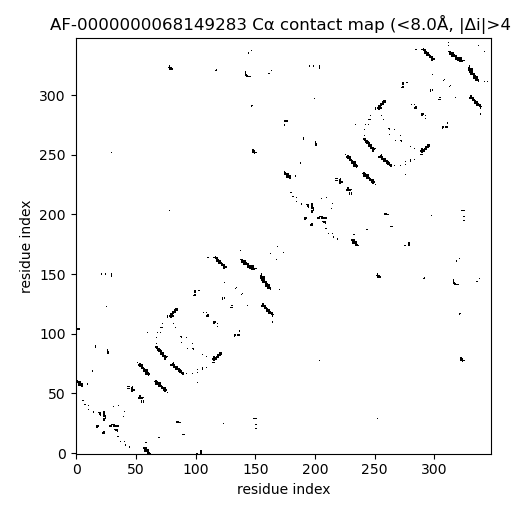1 97.31 54 LYS B N 1
ATOM 1813 C CA . LYS B 1 54 ? 5.512 -2.902 -12.852 1 97.31 54 LYS B CA 1
ATOM 1814 C C . LYS B 1 54 ? 4.98 -4.203 -12.258 1 97.31 54 LYS B C 1
ATOM 1816 O O . LYS B 1 54 ? 4.742 -4.293 -11.055 1 97.31 54 LYS B O 1
ATOM 1821 N N . ARG B 1 55 ? 4.793 -5.129 -13.195 1 98 55 ARG B N 1
ATOM 1822 C CA . ARG B 1 55 ? 4.203 -6.406 -12.812 1 98 55 ARG B CA 1
ATOM 1823 C C . ARG B 1 55 ? 4.723 -7.535 -13.695 1 98 55 ARG B C 1
ATOM 1825 O O . ARG B 1 55 ? 4.875 -7.367 -14.906 1 98 55 ARG B O 1
ATOM 1832 N N . LEU B 1 56 ? 5.055 -8.609 -13.109 1 97.81 56 LEU B N 1
ATOM 1833 C CA . LEU B 1 56 ? 5.352 -9.859 -13.805 1 97.81 56 LEU B CA 1
ATOM 1834 C C . LEU B 1 56 ? 4.277 -10.906 -13.516 1 97.81 56 LEU B C 1
ATOM 1836 O O . LEU B 1 56 ? 3.93 -11.141 -12.359 1 97.81 56 LEU B O 1
ATOM 1840 N N . SER B 1 57 ? 3.701 -11.469 -14.547 1 98.31 57 SER B N 1
ATOM 1841 C CA . SER B 1 57 ? 2.602 -12.422 -14.406 1 9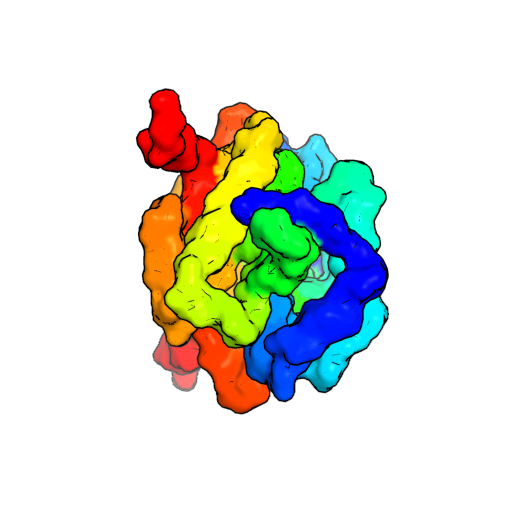8.31 57 SER B CA 1
ATOM 1842 C C . SER B 1 57 ? 2.924 -13.742 -15.102 1 98.31 57 SER B C 1
ATOM 1844 O O . SER B 1 57 ? 3.363 -13.75 -16.25 1 98.31 57 SER B O 1
ATOM 1846 N N . TRP B 1 58 ? 2.592 -14.867 -14.391 1 98.5 58 TRP B N 1
ATOM 1847 C CA . TRP B 1 58 ? 2.928 -16.172 -14.945 1 98.5 58 TRP B CA 1
ATOM 1848 C C . TRP B 1 58 ? 1.777 -17.156 -14.758 1 98.5 58 TRP B C 1
ATOM 1850 O O . TRP B 1 58 ? 0.972 -17.016 -13.836 1 98.5 58 TRP B O 1
ATOM 1860 N N . MET B 1 59 ? 1.745 -18.109 -15.672 1 98.5 59 MET B N 1
ATOM 1861 C CA . MET B 1 59 ? 1.114 -19.391 -15.391 1 98.5 59 MET B CA 1
ATOM 1862 C C . MET B 1 59 ? 2.15 -20.422 -14.953 1 98.5 59 MET B C 1
ATOM 1864 O O . MET B 1 59 ? 3.293 -20.391 -15.414 1 98.5 59 MET B O 1
ATOM 1868 N N . ALA B 1 60 ? 1.693 -21.266 -14.047 1 98.12 60 ALA B N 1
ATOM 1869 C CA . ALA B 1 60 ? 2.523 -22.422 -13.688 1 98.12 60 ALA B CA 1
ATOM 1870 C C . ALA B 1 60 ? 2.113 -23.656 -14.469 1 98.12 60 ALA B C 1
ATOM 1872 O O . ALA B 1 60 ? 0.921 -23.922 -14.641 1 98.12 60 ALA B O 1
ATOM 1873 N N . VAL B 1 61 ? 3.143 -24.406 -14.945 1 96.81 61 VAL B N 1
ATOM 1874 C CA . VAL B 1 61 ? 2.885 -25.656 -15.664 1 96.81 61 VAL B CA 1
ATOM 1875 C C . VAL B 1 61 ? 3.633 -26.797 -14.992 1 96.81 61 VAL B C 1
ATOM 1877 O O . VAL B 1 61 ? 4.723 -26.609 -14.445 1 96.81 61 VAL B O 1
ATOM 1880 N N . ASN B 1 62 ? 2.969 -27.953 -15.023 1 93.19 62 ASN B N 1
ATOM 1881 C CA . ASN B 1 62 ? 3.623 -29.141 -14.469 1 93.19 62 ASN B CA 1
ATOM 1882 C C . ASN B 1 62 ? 4.426 -29.875 -15.531 1 93.19 62 ASN B C 1
ATOM 1884 O O . ASN B 1 62 ? 4.688 -29.344 -16.609 1 93.19 62 ASN B O 1
ATOM 1888 N N . ALA B 1 63 ? 4.82 -31.156 -15.164 1 91.81 63 ALA B N 1
ATOM 1889 C CA . ALA B 1 63 ? 5.684 -31.922 -16.047 1 91.81 63 ALA B CA 1
ATOM 1890 C C . ALA B 1 63 ? 4.98 -32.25 -17.359 1 91.81 63 ALA B C 1
ATOM 1892 O O . ALA B 1 63 ? 5.629 -32.406 -18.391 1 91.81 63 ALA B O 1
ATOM 1893 N N . THR B 1 64 ? 3.625 -32.375 -17.344 1 93.12 64 THR B N 1
ATOM 1894 C CA . THR B 1 64 ? 2.859 -32.719 -18.547 1 93.12 64 THR B CA 1
ATOM 1895 C C . THR B 1 64 ? 2.434 -31.438 -19.266 1 93.12 64 THR B C 1
ATOM 1897 O O . THR B 1 64 ? 1.607 -31.484 -20.188 1 93.12 64 THR B O 1
ATOM 1900 N N . GLN B 1 65 ? 2.855 -30.281 -18.797 1 94.19 65 GLN B N 1
ATOM 1901 C CA . GLN B 1 65 ? 2.607 -28.969 -19.375 1 94.19 65 GLN B CA 1
ATOM 1902 C C . GLN B 1 65 ? 1.167 -28.516 -19.141 1 94.19 65 GLN B C 1
ATOM 1904 O O . GLN B 1 65 ? 0.67 -27.625 -19.828 1 94.19 65 GLN B O 1
ATOM 1909 N N . ALA B 1 66 ? 0.565 -29.188 -18.234 1 94.69 66 ALA B N 1
ATOM 1910 C CA . ALA B 1 66 ? -0.764 -28.719 -17.844 1 94.69 66 ALA B CA 1
ATOM 1911 C C . ALA B 1 66 ? -0.679 -27.453 -17 1 94.69 66 ALA B C 1
ATOM 1913 O O . ALA B 1 66 ? 0.226 -27.297 -16.188 1 94.69 66 ALA B O 1
ATOM 1914 N N . LEU B 1 67 ? -1.637 -26.531 -17.266 1 97.12 67 LEU B N 1
ATOM 1915 C CA . LEU B 1 67 ? -1.728 -25.328 -16.453 1 97.12 67 LEU B CA 1
ATOM 1916 C C . LEU B 1 67 ? -2.238 -25.656 -15.055 1 97.12 67 LEU B C 1
ATOM 1918 O O . LEU B 1 67 ? -3.355 -26.156 -14.898 1 97.12 67 LEU B O 1
ATOM 1922 N N . VAL B 1 68 ? -1.397 -25.297 -14.016 1 96.69 68 VAL B N 1
ATOM 1923 C CA . VAL B 1 68 ? -1.757 -25.781 -12.68 1 96.69 68 VAL B CA 1
ATOM 1924 C C . VAL B 1 68 ? -1.829 -24.609 -11.711 1 96.69 68 VAL B C 1
ATOM 1926 O O . VAL B 1 68 ? -2.207 -24.781 -10.547 1 96.69 68 VAL B O 1
ATOM 1929 N N . GLY B 1 69 ? -1.457 -23.406 -12.195 1 97.81 69 GLY B N 1
ATOM 1930 C CA . GLY B 1 69 ? -1.522 -22.281 -11.273 1 97.81 69 GLY B CA 1
ATOM 1931 C C . GLY B 1 69 ? -1.218 -20.953 -11.93 1 97.81 69 GLY B C 1
ATOM 1932 O O . GLY B 1 69 ? -0.878 -20.891 -13.117 1 97.81 69 GLY B O 1
ATOM 1933 N N . HIS B 1 70 ? -1.412 -19.891 -11.227 1 98.44 70 HIS B N 1
ATOM 1934 C CA . HIS B 1 70 ? -1.145 -18.516 -11.609 1 98.44 70 HIS B CA 1
ATOM 1935 C C . HIS B 1 70 ? -0.514 -17.734 -10.461 1 98.44 70 HIS B C 1
ATOM 1937 O O . HIS B 1 70 ? -0.839 -17.969 -9.297 1 98.44 70 HIS B O 1
ATOM 1943 N N . ILE B 1 71 ? 0.345 -16.828 -10.812 1 98.56 71 ILE B N 1
ATOM 1944 C CA . ILE B 1 71 ? 1.003 -16.031 -9.781 1 98.56 71 ILE B CA 1
ATOM 1945 C C . ILE B 1 71 ? 1.603 -14.773 -10.398 1 98.56 71 ILE B C 1
ATOM 1947 O O . ILE B 1 71 ? 1.956 -14.766 -11.578 1 98.56 71 ILE B O 1
ATOM 1951 N N . GLN B 1 72 ? 1.705 -13.75 -9.586 1 98.56 72 GLN B N 1
ATOM 1952 C CA . GLN B 1 72 ? 2.248 -12.484 -10.07 1 98.56 72 GLN B CA 1
ATOM 1953 C C . GLN B 1 72 ? 3.225 -11.891 -9.062 1 98.56 72 GLN B C 1
ATOM 1955 O O . GLN B 1 72 ? 3.201 -12.234 -7.883 1 98.56 72 GLN B O 1
ATOM 1960 N N . LEU B 1 73 ? 4.094 -11.031 -9.602 1 98.44 73 LEU B N 1
ATOM 1961 C CA . LEU B 1 73 ? 4.938 -10.133 -8.82 1 98.44 73 LEU B CA 1
ATOM 1962 C C . LEU B 1 73 ? 4.691 -8.68 -9.219 1 98.44 73 LEU B C 1
ATOM 1964 O O . LEU B 1 73 ? 4.922 -8.297 -10.367 1 98.44 73 LEU B O 1
ATOM 1968 N N . ALA B 1 74 ? 4.168 -7.883 -8.367 1 98.44 74 ALA B N 1
ATOM 1969 C CA . ALA B 1 74 ? 4.254 -6.438 -8.539 1 98.44 74 ALA B CA 1
ATOM 1970 C C . ALA B 1 74 ? 5.586 -5.898 -8.016 1 98.44 74 ALA B C 1
ATOM 1972 O O . ALA B 1 74 ? 6.012 -6.242 -6.914 1 98.44 74 ALA B O 1
ATOM 1973 N N . VAL B 1 75 ? 6.227 -5.012 -8.828 1 98.31 75 VAL B N 1
ATOM 1974 C CA . VAL B 1 75 ? 7.605 -4.699 -8.477 1 98.31 75 VAL B CA 1
ATOM 1975 C C . VAL B 1 75 ? 7.762 -3.191 -8.281 1 98.31 75 VAL B C 1
ATOM 1977 O O . VAL B 1 75 ? 7.352 -2.406 -9.141 1 98.31 75 VAL B O 1
ATOM 1980 N N . ASP B 1 76 ? 8.266 -2.812 -7.148 1 98.06 76 ASP B N 1
ATOM 1981 C CA . ASP B 1 76 ? 8.781 -1.477 -6.871 1 98.06 76 ASP B CA 1
ATOM 1982 C C . ASP B 1 76 ? 10.305 -1.439 -7.008 1 98.06 76 ASP B C 1
ATOM 1984 O O . ASP B 1 76 ? 11.023 -1.631 -6.027 1 98.06 76 ASP B O 1
ATOM 1988 N N . TRP B 1 77 ? 10.773 -1.188 -8.195 1 97.38 77 TRP B N 1
ATOM 1989 C CA . TRP B 1 77 ? 12.195 -1.273 -8.523 1 97.38 77 TRP B CA 1
ATOM 1990 C C . TRP B 1 77 ? 13 -0.248 -7.727 1 97.38 77 TRP B C 1
ATOM 1992 O O . TRP B 1 77 ? 14.117 -0.532 -7.281 1 97.38 77 TRP B O 1
ATOM 2002 N N . ARG B 1 78 ? 12.453 0.846 -7.512 1 95.19 78 ARG B N 1
ATOM 2003 C CA . ARG B 1 78 ? 13.148 1.926 -6.816 1 95.19 78 ARG B CA 1
ATOM 2004 C C . ARG B 1 78 ? 13.484 1.529 -5.383 1 95.19 78 ARG B C 1
ATOM 2006 O O . ARG B 1 78 ? 14.586 1.817 -4.895 1 95.19 78 ARG B O 1
ATOM 2013 N N . ASN B 1 79 ? 12.586 0.851 -4.762 1 97.62 79 ASN B N 1
ATOM 2014 C CA . ASN B 1 79 ? 12.766 0.54 -3.348 1 97.62 79 ASN B CA 1
ATOM 2015 C C . ASN B 1 79 ? 13.195 -0.911 -3.143 1 97.62 79 ASN B C 1
ATOM 2017 O O . ASN B 1 79 ? 13.359 -1.358 -2.006 1 97.62 79 ASN B O 1
ATOM 2021 N N . GLY B 1 80 ? 13.312 -1.643 -4.23 1 98.31 80 GLY B N 1
ATOM 2022 C CA . GLY B 1 80 ? 13.75 -3.025 -4.148 1 98.31 80 GLY B CA 1
ATOM 2023 C C . GLY B 1 80 ? 12.758 -3.932 -3.453 1 98.31 80 GLY B C 1
ATOM 2024 O O . GLY B 1 80 ? 13.125 -4.715 -2.578 1 98.31 80 GLY B O 1
ATOM 2025 N N . VAL B 1 81 ? 11.484 -3.762 -3.771 1 98.81 81 VAL B N 1
ATOM 2026 C CA . VAL B 1 81 ? 10.422 -4.543 -3.141 1 98.81 81 VAL B CA 1
ATOM 2027 C C . VAL B 1 81 ? 9.609 -5.273 -4.211 1 98.81 81 VAL B C 1
ATOM 2029 O O . VAL B 1 81 ? 9.211 -4.676 -5.211 1 98.81 81 VAL B O 1
ATOM 2032 N N . ALA B 1 82 ? 9.406 -6.535 -4.078 1 98.88 82 ALA B N 1
ATOM 2033 C CA . ALA B 1 82 ? 8.523 -7.332 -4.922 1 98.88 82 ALA B CA 1
ATOM 2034 C C . ALA B 1 82 ? 7.34 -7.875 -4.117 1 98.88 82 ALA B C 1
ATOM 2036 O O . ALA B 1 82 ? 7.527 -8.477 -3.059 1 98.88 82 ALA B O 1
ATOM 2037 N N . ARG B 1 83 ? 6.188 -7.668 -4.566 1 98.88 83 ARG B N 1
ATOM 2038 C CA . ARG B 1 83 ? 4.996 -8.164 -3.889 1 98.88 83 ARG B CA 1
ATOM 2039 C C . ARG B 1 83 ? 4.375 -9.328 -4.652 1 98.88 83 ARG B C 1
ATOM 2041 O O . ARG B 1 83 ? 3.93 -9.164 -5.789 1 98.88 83 ARG B O 1
ATOM 2048 N N . ILE B 1 84 ? 4.297 -10.43 -3.998 1 98.75 84 ILE B N 1
ATOM 2049 C CA . ILE B 1 84 ? 3.625 -11.602 -4.551 1 98.75 84 ILE B CA 1
ATOM 2050 C C . ILE B 1 84 ? 2.113 -11.445 -4.398 1 98.75 84 ILE B C 1
ATOM 2052 O O . ILE B 1 84 ? 1.626 -11.047 -3.34 1 98.75 84 ILE B O 1
ATOM 2056 N N . GLY B 1 85 ? 1.434 -11.711 -5.469 1 98.12 85 GLY B N 1
ATOM 2057 C CA . GLY B 1 85 ? -0.019 -11.656 -5.438 1 98.12 85 GLY B CA 1
ATOM 2058 C C . GLY B 1 85 ? -0.672 -12.531 -6.492 1 98.12 85 GLY B C 1
ATOM 2059 O O . GLY B 1 85 ? 0.014 -13.234 -7.23 1 98.12 85 GLY B O 1
ATOM 2060 N N . ARG B 1 86 ? -1.995 -12.531 -6.398 1 97.56 86 ARG B N 1
ATOM 2061 C CA . ARG B 1 86 ? -2.828 -13.273 -7.34 1 97.56 86 ARG B CA 1
ATOM 2062 C C . ARG B 1 86 ? -2.408 -14.742 -7.41 1 97.56 86 ARG B C 1
ATOM 2064 O O . ARG B 1 86 ? -2.25 -15.297 -8.5 1 97.56 86 ARG B O 1
ATOM 2071 N N . VAL B 1 87 ? -2.221 -15.273 -6.309 1 97.81 87 VAL B N 1
ATOM 2072 C CA . VAL B 1 87 ? -1.816 -16.672 -6.195 1 97.81 87 VAL B CA 1
ATOM 2073 C C . VAL B 1 87 ? -3.033 -17.578 -6.363 1 97.81 87 VAL B C 1
ATOM 2075 O O . VAL B 1 87 ? -4.02 -17.453 -5.637 1 97.81 87 VAL B O 1
ATOM 2078 N N . MET B 1 88 ? -2.918 -18.453 -7.32 1 96.56 88 MET B N 1
ATOM 2079 C CA . MET B 1 88 ? -4 -19.391 -7.609 1 96.56 88 MET B CA 1
ATOM 2080 C C . MET B 1 88 ? -3.449 -20.75 -8 1 96.56 88 MET B C 1
ATOM 2082 O O . MET B 1 88 ? -2.539 -20.844 -8.828 1 96.56 88 MET B O 1
ATOM 2086 N N . VAL B 1 89 ? -3.943 -21.734 -7.32 1 96.5 89 VAL B N 1
ATOM 2087 C CA . VAL B 1 89 ? -3.777 -23.109 -7.793 1 96.5 89 VAL B CA 1
ATOM 2088 C C . VAL B 1 89 ? -5.066 -23.578 -8.453 1 96.5 89 VAL B C 1
ATOM 2090 O O . VAL B 1 89 ? -6.164 -23.328 -7.945 1 96.5 89 VAL B O 1
ATOM 2093 N N . ALA B 1 90 ? -4.91 -24.266 -9.562 1 96 90 ALA B N 1
ATOM 2094 C CA . ALA B 1 90 ? -6.09 -24.812 -10.227 1 96 90 ALA B CA 1
ATOM 2095 C C . ALA B 1 90 ? -6.984 -25.562 -9.242 1 96 90 ALA B C 1
ATOM 2097 O O . ALA B 1 90 ? -6.508 -26.406 -8.477 1 96 90 ALA B O 1
ATOM 2098 N N . PRO B 1 91 ? -8.281 -25.281 -9.289 1 93.44 91 PRO B N 1
ATOM 2099 C CA . PRO B 1 91 ? -9.188 -25.875 -8.305 1 93.44 91 PRO B CA 1
ATOM 2100 C C . PRO B 1 91 ? -9.133 -27.406 -8.32 1 93.44 91 PRO B C 1
ATOM 2102 O O . PRO B 1 91 ? -9.266 -28.047 -7.27 1 93.44 91 PRO B O 1
ATOM 2105 N N . THR B 1 92 ? -8.883 -27.969 -9.445 1 90 92 THR B N 1
ATOM 2106 C CA . THR B 1 92 ? -8.875 -29.406 -9.586 1 90 92 THR B CA 1
ATOM 2107 C C . THR B 1 92 ? -7.586 -30.016 -9.031 1 90 92 THR B C 1
ATOM 2109 O O . THR B 1 92 ? -7.469 -31.234 -8.891 1 90 92 THR B O 1
ATOM 2112 N N . MET B 1 93 ? -6.695 -29.219 -8.656 1 88.56 93 MET B N 1
ATOM 2113 C CA . MET B 1 93 ? -5.379 -29.703 -8.234 1 88.56 93 MET B CA 1
ATOM 2114 C C . MET B 1 93 ? -5.062 -29.25 -6.816 1 88.56 93 MET B C 1
ATOM 2116 O O . MET B 1 93 ? -3.918 -29.344 -6.367 1 88.56 93 MET B O 1
ATOM 2120 N N . ARG B 1 94 ? -6.004 -28.766 -6.141 1 81.56 94 ARG B N 1
ATOM 2121 C CA . ARG B 1 94 ? -5.77 -28.266 -4.793 1 81.56 94 ARG B CA 1
ATOM 2122 C C . ARG B 1 94 ? -5.469 -29.406 -3.824 1 81.56 94 ARG B C 1
ATOM 2124 O O . ARG B 1 94 ? -5.891 -30.547 -4.047 1 81.56 94 ARG B O 1
ATOM 2131 N N . GLY B 1 95 ? -4.66 -29.094 -2.838 1 78.06 95 GLY B N 1
ATOM 2132 C CA . GLY B 1 95 ? -4.352 -30.062 -1.807 1 78.06 95 GLY B CA 1
ATOM 2133 C C . GLY B 1 95 ? -3.176 -30.953 -2.16 1 78.06 95 GLY B C 1
ATOM 2134 O O . GLY B 1 95 ? -2.916 -31.953 -1.481 1 78.06 95 GLY B O 1
ATOM 2135 N N . GLN B 1 96 ? -2.461 -30.594 -3.217 1 81.06 96 GLN B N 1
ATOM 2136 C CA . GLN B 1 96 ? -1.363 -31.438 -3.697 1 81.06 96 GLN B CA 1
ATOM 2137 C C . GLN B 1 96 ? -0.015 -30.766 -3.439 1 81.06 96 GLN B C 1
ATOM 2139 O O . GLN B 1 96 ? 1 -31.156 -4.016 1 81.06 96 GLN B O 1
ATOM 2144 N N . GLY B 1 97 ? 0.001 -29.734 -2.654 1 83.56 97 GLY B N 1
ATOM 2145 C CA . GLY B 1 97 ? 1.249 -29.062 -2.322 1 83.56 97 GLY B CA 1
ATOM 2146 C C . GLY B 1 97 ? 1.744 -28.156 -3.422 1 83.56 97 GLY B C 1
ATOM 2147 O O . GLY B 1 97 ? 2.887 -27.688 -3.387 1 83.56 97 GLY B O 1
ATOM 2148 N N . LEU B 1 98 ? 0.983 -27.844 -4.324 1 92.12 98 LEU B N 1
ATOM 2149 C CA . LEU B 1 98 ? 1.382 -27.078 -5.492 1 92.12 98 LEU B CA 1
ATOM 2150 C C . LEU B 1 98 ? 1.583 -25.609 -5.129 1 92.12 98 LEU B C 1
ATOM 2152 O O . LEU B 1 98 ? 2.395 -24.922 -5.746 1 92.12 98 LEU B O 1
ATOM 2156 N N . ALA B 1 99 ? 0.913 -25.234 -4.082 1 95 99 ALA B N 1
ATOM 2157 C CA . ALA B 1 99 ? 1.01 -23.828 -3.674 1 95 99 ALA B CA 1
ATOM 2158 C C . ALA B 1 99 ? 2.42 -23.5 -3.199 1 95 99 ALA B C 1
ATOM 2160 O O . ALA B 1 99 ? 2.955 -22.438 -3.527 1 95 99 ALA B O 1
ATOM 2161 N N . LYS B 1 100 ? 2.992 -24.406 -2.469 1 95 100 LYS B N 1
ATOM 2162 C CA . LYS B 1 100 ? 4.355 -24.188 -1.99 1 95 100 LYS B CA 1
ATOM 2163 C C . LYS B 1 100 ? 5.332 -24.062 -3.154 1 95 100 LYS B C 1
ATOM 2165 O O . LYS B 1 100 ? 6.141 -23.141 -3.197 1 95 100 LYS B O 1
ATOM 2170 N N . SER B 1 101 ? 5.238 -25.031 -4.043 1 94.81 101 SER B N 1
ATOM 2171 C CA . SER B 1 101 ? 6.117 -25.016 -5.207 1 94.81 101 SER B CA 1
ATOM 2172 C C . SER B 1 101 ? 5.93 -23.75 -6.027 1 94.81 101 SER B C 1
ATOM 2174 O O . SER B 1 101 ? 6.898 -23.172 -6.539 1 94.81 101 SER B O 1
ATOM 2176 N N . LEU B 1 102 ? 4.734 -23.328 -6.168 1 96.62 102 LEU B N 1
ATOM 2177 C CA . LEU B 1 102 ? 4.387 -22.109 -6.898 1 96.62 102 LEU B CA 1
ATOM 2178 C C . LEU B 1 102 ? 5.035 -20.891 -6.254 1 96.62 102 LEU B C 1
ATOM 2180 O O . LEU B 1 102 ? 5.656 -20.078 -6.945 1 96.62 102 LEU B O 1
ATOM 2184 N N . LEU B 1 103 ? 4.949 -20.766 -4.988 1 97.31 103 LEU B N 1
ATOM 2185 C CA . LEU B 1 103 ? 5.531 -19.656 -4.23 1 97.31 103 LEU B CA 1
ATOM 2186 C C . LEU B 1 103 ? 7.051 -19.672 -4.352 1 97.31 103 LEU B C 1
ATOM 2188 O O . LEU B 1 103 ? 7.664 -18.609 -4.559 1 97.31 103 LEU B O 1
ATOM 2192 N N . GLU B 1 104 ? 7.613 -20.812 -4.207 1 96.25 104 GLU B N 1
ATOM 2193 C CA . GLU B 1 104 ? 9.062 -20.938 -4.301 1 96.25 104 GLU B CA 1
ATOM 2194 C C . GLU B 1 104 ? 9.562 -20.5 -5.676 1 96.25 104 GLU B C 1
ATOM 2196 O O . GLU B 1 104 ? 10.602 -19.844 -5.785 1 96.25 104 GLU B O 1
ATOM 2201 N N . ALA B 1 105 ? 8.859 -20.875 -6.691 1 96.69 105 ALA B N 1
ATOM 2202 C CA . ALA B 1 105 ? 9.227 -20.453 -8.047 1 96.69 105 ALA B CA 1
ATOM 2203 C C . ALA B 1 105 ? 9.156 -18.938 -8.188 1 96.69 105 ALA B C 1
ATOM 2205 O O . ALA B 1 105 ? 10.031 -18.328 -8.805 1 96.69 105 ALA B O 1
ATOM 2206 N N . ALA B 1 106 ? 8.133 -18.297 -7.633 1 97.75 106 ALA B N 1
ATOM 2207 C CA . ALA B 1 106 ? 7.988 -16.844 -7.684 1 97.75 106 ALA B CA 1
ATOM 2208 C C . ALA B 1 106 ? 9.086 -16.141 -6.883 1 97.75 106 ALA B C 1
ATOM 2210 O O . ALA B 1 106 ? 9.609 -15.109 -7.297 1 97.75 106 ALA B O 1
ATOM 2211 N N . LEU B 1 107 ? 9.398 -16.719 -5.766 1 98.12 107 LEU B N 1
ATOM 2212 C CA . LEU B 1 107 ? 10.461 -16.156 -4.93 1 98.12 107 LEU B CA 1
ATOM 2213 C C . LEU B 1 107 ? 11.805 -16.219 -5.648 1 98.12 107 LEU B C 1
ATOM 2215 O O . LEU B 1 107 ? 12.602 -15.289 -5.566 1 98.12 107 LEU B O 1
ATOM 2219 N N . GLU B 1 108 ? 12.047 -17.344 -6.266 1 97.5 108 GLU B N 1
ATOM 2220 C CA . GLU B 1 108 ? 13.258 -17.469 -7.066 1 97.5 108 GLU B CA 1
ATOM 2221 C C . GLU B 1 108 ? 13.328 -16.359 -8.125 1 97.5 108 GLU B C 1
ATOM 2223 O O . GLU B 1 108 ? 14.383 -15.758 -8.32 1 97.5 108 GLU B O 1
ATOM 2228 N N . GLN B 1 109 ? 12.25 -16.141 -8.773 1 97.75 109 GLN B N 1
ATOM 2229 C CA . GLN B 1 109 ? 12.195 -15.062 -9.758 1 97.75 109 GLN B CA 1
ATOM 2230 C C . GLN B 1 109 ? 12.469 -13.703 -9.109 1 97.75 109 GLN B C 1
ATOM 2232 O O . GLN B 1 109 ? 13.273 -12.922 -9.609 1 97.75 109 GLN B O 1
ATOM 2237 N N . ALA B 1 110 ? 11.836 -13.406 -8.031 1 98.38 110 ALA B N 1
ATOM 2238 C CA . ALA B 1 110 ? 11.977 -12.117 -7.352 1 98.38 110 ALA B CA 1
ATOM 2239 C C . ALA B 1 110 ? 13.43 -11.875 -6.941 1 98.38 110 ALA B C 1
ATOM 2241 O O . ALA B 1 110 ? 14.008 -10.836 -7.277 1 98.38 110 ALA B O 1
ATOM 2242 N N . PHE B 1 111 ? 14.031 -12.82 -6.297 1 98.31 111 PHE B N 1
ATOM 2243 C CA . PHE B 1 111 ? 15.344 -12.625 -5.703 1 98.31 111 PHE B CA 1
ATOM 2244 C C . PHE B 1 111 ? 16.438 -12.867 -6.734 1 98.31 111 PHE B C 1
ATOM 2246 O O . PHE B 1 111 ? 17.625 -12.688 -6.441 1 98.31 111 PHE B O 1
ATOM 2253 N N . SER B 1 112 ? 16.094 -13.328 -7.93 1 98 112 SER B N 1
ATOM 2254 C CA . SER B 1 112 ? 17.062 -13.359 -9.016 1 98 112 SER B CA 1
ATOM 2255 C C . SER B 1 112 ? 17.484 -11.953 -9.43 1 98 112 SER B C 1
ATOM 2257 O O . SER B 1 112 ? 18.516 -11.766 -10.062 1 98 112 SER B O 1
ATOM 2259 N N . HIS B 1 113 ? 16.625 -10.984 -9.156 1 97.81 113 HIS B N 1
ATOM 2260 C CA . HIS B 1 113 ? 16.969 -9.586 -9.383 1 97.81 113 HIS B CA 1
ATOM 2261 C C . HIS B 1 113 ? 17.766 -9.016 -8.219 1 97.81 113 HIS B C 1
ATOM 2263 O O . HIS B 1 113 ? 17.266 -8.922 -7.102 1 97.81 113 HIS B O 1
ATOM 2269 N N . PRO B 1 114 ? 18.953 -8.586 -8.484 1 97.12 114 PRO B N 1
ATOM 2270 C CA . PRO B 1 114 ? 19.797 -8.117 -7.387 1 97.12 114 PRO B CA 1
ATOM 2271 C C . PRO B 1 114 ? 19.219 -6.898 -6.672 1 97.12 114 PRO B C 1
ATOM 2273 O O . PRO B 1 114 ? 19.562 -6.645 -5.512 1 97.12 114 PRO B O 1
ATOM 2276 N N . GLU B 1 115 ? 18.312 -6.156 -7.355 1 96.56 115 GLU B N 1
ATOM 2277 C CA . GLU B 1 115 ? 17.734 -4.945 -6.781 1 96.56 115 GLU B CA 1
ATOM 2278 C C . GLU B 1 115 ? 16.719 -5.281 -5.695 1 96.56 115 GLU B C 1
ATOM 2280 O O . GLU B 1 115 ? 16.391 -4.441 -4.852 1 96.56 115 GLU B O 1
ATOM 2285 N N . ILE B 1 116 ? 16.219 -6.477 -5.75 1 98.5 116 ILE B N 1
ATOM 2286 C CA . ILE B 1 116 ? 15.133 -6.832 -4.84 1 98.5 116 ILE B CA 1
ATOM 2287 C C . ILE B 1 116 ? 15.711 -7.27 -3.496 1 98.5 116 ILE B C 1
ATOM 2289 O O . ILE B 1 116 ? 16.469 -8.242 -3.426 1 98.5 116 ILE B O 1
ATOM 2293 N N . GLU B 1 117 ? 15.336 -6.559 -2.398 1 98.69 117 GLU B N 1
ATOM 2294 C CA . GLU B 1 117 ? 15.805 -6.84 -1.044 1 98.69 117 GLU B CA 1
ATOM 2295 C C . GLU B 1 117 ? 14.68 -7.41 -0.178 1 98.69 117 GLU B C 1
ATOM 2297 O O . GLU B 1 117 ? 14.938 -7.961 0.895 1 98.69 117 GLU B O 1
ATOM 2302 N N . ARG B 1 118 ? 13.539 -7.207 -0.612 1 98.75 118 ARG B N 1
ATOM 2303 C CA . ARG B 1 118 ? 12.352 -7.562 0.157 1 98.75 118 ARG B CA 1
ATOM 2304 C C . ARG B 1 118 ? 11.258 -8.109 -0.75 1 98.75 118 ARG B C 1
ATOM 2306 O O . ARG B 1 118 ? 10.961 -7.523 -1.793 1 98.75 118 ARG B O 1
ATOM 2313 N N . THR B 1 119 ? 10.734 -9.25 -0.433 1 98.88 119 THR B N 1
ATOM 2314 C CA . THR B 1 119 ? 9.484 -9.727 -1.005 1 98.88 119 THR B CA 1
ATOM 2315 C C . THR B 1 119 ? 8.375 -9.727 0.044 1 98.88 119 THR B C 1
ATOM 2317 O O . THR B 1 119 ? 8.633 -9.945 1.229 1 98.88 119 THR B O 1
ATOM 2320 N N . GLU B 1 120 ? 7.195 -9.398 -0.415 1 98.94 120 GLU B N 1
ATOM 2321 C CA . GLU B 1 120 ? 6.082 -9.32 0.524 1 98.94 120 GLU B CA 1
ATOM 2322 C C . GLU B 1 120 ? 4.801 -9.867 -0.096 1 98.94 120 GLU B C 1
ATOM 2324 O O . GLU B 1 120 ? 4.762 -10.172 -1.289 1 98.94 120 GLU B O 1
ATOM 2329 N N . LEU B 1 121 ? 3.836 -10.062 0.725 1 98.75 121 LEU B N 1
ATOM 2330 C CA . LEU B 1 121 ? 2.492 -10.398 0.268 1 98.75 121 LEU B CA 1
ATOM 2331 C C . LEU B 1 121 ? 1.448 -9.984 1.3 1 98.75 121 LEU B C 1
ATOM 2333 O O . LEU B 1 121 ? 1.782 -9.734 2.459 1 98.75 121 LEU B O 1
ATOM 2337 N N . ASN B 1 122 ? 0.311 -9.797 0.822 1 98.56 122 ASN B N 1
ATOM 2338 C CA . ASN B 1 122 ? -0.884 -9.586 1.633 1 98.56 122 ASN B CA 1
ATOM 2339 C C . ASN B 1 122 ? -1.859 -10.758 1.501 1 98.56 122 ASN B C 1
ATOM 2341 O O . ASN B 1 122 ? -2.016 -11.32 0.417 1 98.56 122 ASN B O 1
ATOM 2345 N N . VAL B 1 123 ? -2.479 -11.102 2.584 1 98.56 123 VAL B N 1
ATOM 2346 C CA . VAL B 1 123 ? -3.428 -12.211 2.596 1 98.56 123 VAL B CA 1
ATOM 2347 C C . VAL B 1 123 ? -4.547 -11.93 3.594 1 98.56 123 VAL B C 1
ATOM 2349 O O . VAL B 1 123 ? -4.293 -11.406 4.684 1 98.56 123 VAL B O 1
ATOM 2352 N N . TYR B 1 124 ? -5.75 -12.195 3.156 1 98.56 124 TYR B N 1
ATOM 2353 C CA . TYR B 1 124 ? -6.848 -11.984 4.094 1 98.56 124 TYR B CA 1
ATOM 2354 C C . TYR B 1 124 ? -6.727 -12.93 5.289 1 98.56 124 TYR B C 1
ATOM 2356 O O . TYR B 1 124 ? -6.488 -14.125 5.117 1 98.56 124 TYR B O 1
ATOM 2364 N N . SER B 1 125 ? -6.93 -12.438 6.496 1 98.5 125 SER B N 1
ATOM 2365 C CA . SER B 1 125 ? -6.543 -13.094 7.738 1 98.5 125 SER B CA 1
ATOM 2366 C C . SER B 1 125 ? -7.324 -14.391 7.945 1 98.5 125 SER B C 1
ATOM 2368 O O . SER B 1 125 ? -6.848 -15.305 8.617 1 98.5 125 SER B O 1
ATOM 2370 N N . TRP B 1 126 ? -8.469 -14.453 7.398 1 97.69 126 TRP B N 1
ATOM 2371 C CA . TRP B 1 126 ? -9.289 -15.648 7.582 1 97.69 126 TRP B CA 1
ATOM 2372 C C . TRP B 1 126 ? -8.781 -16.797 6.703 1 97.69 126 TRP B C 1
ATOM 2374 O O . TRP B 1 126 ? -9.188 -17.938 6.879 1 97.69 126 TRP B O 1
ATOM 2384 N N . ASN B 1 127 ? -7.961 -16.531 5.688 1 96.81 127 ASN B N 1
ATOM 2385 C CA . ASN B 1 127 ? -7.445 -17.547 4.773 1 96.81 127 ASN B CA 1
ATOM 2386 C C . ASN B 1 127 ? -6.34 -18.375 5.418 1 96.81 127 ASN B C 1
ATOM 2388 O O . ASN B 1 127 ? -5.18 -18.297 5.004 1 96.81 127 ASN B O 1
ATOM 2392 N N . SER B 1 128 ? -6.66 -19.188 6.305 1 96.69 128 SER B N 1
ATOM 2393 C CA . SER B 1 128 ? -5.715 -19.938 7.129 1 96.69 128 SER B CA 1
ATOM 2394 C C . SER B 1 128 ? -4.879 -20.891 6.285 1 96.69 128 SER B C 1
ATOM 2396 O O . SER B 1 128 ? -3.707 -21.125 6.582 1 96.69 128 SER B O 1
ATOM 2398 N N . ALA B 1 129 ? -5.4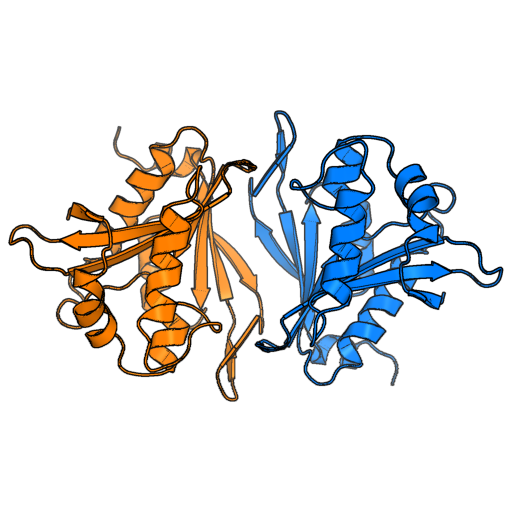8 -21.484 5.289 1 93.75 129 ALA B N 1
ATOM 2399 C CA . ALA B 1 129 ? -4.754 -22.406 4.422 1 93.75 129 ALA B CA 1
ATOM 2400 C C . ALA B 1 129 ? -3.588 -21.703 3.73 1 93.75 129 ALA B C 1
ATOM 2402 O O . ALA B 1 129 ? -2.467 -22.219 3.715 1 93.75 129 ALA B O 1
ATOM 2403 N N . ALA B 1 130 ? -3.854 -20.531 3.145 1 96.06 130 ALA B N 1
ATOM 2404 C CA . ALA B 1 130 ? -2.793 -19.766 2.498 1 96.06 130 ALA B CA 1
ATOM 2405 C C . ALA B 1 130 ? -1.723 -19.344 3.504 1 96.06 130 ALA B C 1
ATOM 2407 O O . ALA B 1 130 ? -0.526 -19.484 3.238 1 96.06 130 ALA B O 1
ATOM 2408 N N . ILE B 1 131 ? -2.131 -18.891 4.652 1 97.75 131 ILE B N 1
ATOM 2409 C CA . ILE B 1 131 ? -1.212 -18.438 5.688 1 97.75 131 ILE B CA 1
ATOM 2410 C C . ILE B 1 131 ? -0.29 -19.578 6.109 1 97.75 131 ILE B C 1
ATOM 2412 O O . ILE B 1 131 ? 0.919 -19.375 6.262 1 97.75 131 ILE B O 1
ATOM 2416 N N . ARG B 1 132 ? -0.843 -20.734 6.324 1 96.12 132 ARG B N 1
ATOM 2417 C CA . ARG B 1 132 ? -0.035 -21.891 6.68 1 96.12 132 ARG B CA 1
ATOM 2418 C C . ARG B 1 132 ? 1.035 -22.156 5.625 1 96.12 132 ARG B C 1
ATOM 2420 O O . ARG B 1 132 ? 2.188 -22.438 5.961 1 96.12 132 ARG B O 1
ATOM 2427 N N . THR B 1 133 ? 0.635 -22.125 4.371 1 95.94 133 THR B N 1
ATOM 2428 C CA . THR B 1 133 ? 1.579 -22.344 3.279 1 95.94 133 THR B CA 1
ATOM 2429 C C . THR B 1 133 ? 2.668 -21.281 3.287 1 95.94 133 THR B C 1
ATOM 2431 O O . THR B 1 133 ? 3.852 -21.594 3.135 1 95.94 133 THR B O 1
ATOM 2434 N N . TYR B 1 134 ? 2.275 -19.984 3.445 1 97.94 134 TYR B N 1
ATOM 2435 C CA . TYR B 1 134 ? 3.232 -18.891 3.453 1 97.94 134 TYR B CA 1
ATOM 2436 C C . TYR B 1 134 ? 4.215 -19.031 4.609 1 97.94 134 TYR B C 1
ATOM 2438 O O . TYR B 1 134 ? 5.41 -18.766 4.449 1 97.94 134 TYR B O 1
ATOM 2446 N N . ASN B 1 135 ? 3.691 -19.453 5.734 1 97.25 135 ASN B N 1
ATOM 2447 C CA . ASN B 1 135 ? 4.559 -19.719 6.879 1 97.25 135 ASN B CA 1
ATOM 2448 C C . ASN B 1 135 ? 5.559 -20.828 6.57 1 97.25 135 ASN B C 1
ATOM 2450 O O . ASN B 1 135 ? 6.746 -20.703 6.883 1 97.25 135 ASN B O 1
ATOM 2454 N N . LYS B 1 136 ? 5.074 -21.859 5.996 1 95.25 136 LYS B N 1
ATOM 2455 C CA . LYS B 1 136 ? 5.922 -23 5.664 1 95.25 136 LYS B CA 1
ATOM 2456 C C . LYS B 1 136 ? 7.043 -22.594 4.711 1 95.25 136 LYS B C 1
ATOM 2458 O O . LYS B 1 136 ? 8.156 -23.125 4.789 1 95.25 136 LYS B O 1
ATOM 2463 N N . VAL B 1 137 ? 6.734 -21.734 3.803 1 96.25 137 VAL B N 1
ATOM 2464 C CA . VAL B 1 137 ? 7.711 -21.281 2.82 1 96.25 137 VAL B CA 1
ATOM 2465 C C . VAL B 1 137 ? 8.742 -20.391 3.498 1 96.25 137 VAL B C 1
ATOM 2467 O O . VAL B 1 137 ? 9.867 -20.25 3.014 1 96.25 137 VAL B O 1
ATOM 2470 N N . GLY B 1 138 ? 8.336 -19.688 4.617 1 97 138 GLY B N 1
ATOM 2471 C CA . GLY B 1 138 ? 9.305 -18.922 5.383 1 97 138 GLY B CA 1
ATOM 2472 C C . GLY B 1 138 ? 8.938 -17.453 5.496 1 97 138 GLY B C 1
ATOM 2473 O O . GLY B 1 138 ? 9.742 -16.641 5.957 1 97 138 GLY B O 1
ATOM 2474 N N . PHE B 1 139 ? 7.758 -17.109 5.078 1 98.38 139 PHE B N 1
ATOM 2475 C CA . PHE B 1 139 ? 7.344 -15.719 5.219 1 98.38 139 PHE B CA 1
ATOM 2476 C C . PHE B 1 139 ? 7.145 -15.359 6.684 1 98.38 139 PHE B C 1
ATOM 2478 O O . PHE B 1 139 ? 6.617 -16.156 7.461 1 98.38 139 PHE B O 1
ATOM 2485 N N . PHE B 1 140 ? 7.543 -14.164 7.012 1 98.06 140 PHE B N 1
ATOM 2486 C CA . PHE B 1 140 ? 7.402 -13.617 8.359 1 98.06 140 PHE B CA 1
ATOM 2487 C C . PHE B 1 140 ? 6.148 -12.766 8.469 1 98.06 140 PHE B C 1
ATOM 2489 O O . PHE B 1 140 ? 5.863 -11.953 7.578 1 98.06 140 PHE B O 1
ATOM 2496 N N . HIS B 1 141 ? 5.441 -12.938 9.578 1 98.5 141 HIS B N 1
ATOM 2497 C CA . HIS B 1 141 ? 4.27 -12.109 9.836 1 98.5 141 HIS B CA 1
ATOM 2498 C C . HIS B 1 141 ? 4.668 -10.727 10.336 1 98.5 141 HIS B C 1
ATOM 2500 O O . HIS B 1 141 ? 5.312 -10.609 11.383 1 98.5 141 HIS B O 1
ATOM 2506 N N . GLU B 1 142 ? 4.238 -9.727 9.633 1 98.81 142 GLU B N 1
ATOM 2507 C CA . GLU B 1 142 ? 4.672 -8.383 10 1 98.81 142 GLU B CA 1
ATOM 2508 C C . GLU B 1 142 ? 3.547 -7.605 10.68 1 98.81 142 GLU B C 1
ATOM 2510 O O . GLU B 1 142 ? 3.791 -6.59 11.336 1 98.81 142 GLU B O 1
ATOM 2515 N N . GLY B 1 143 ? 2.363 -8.008 10.5 1 98.69 143 GLY B N 1
ATOM 2516 C CA . GLY B 1 143 ? 1.242 -7.328 11.125 1 98.69 143 GLY B CA 1
ATOM 2517 C C . GLY B 1 143 ? -0.082 -7.598 10.438 1 98.69 143 GLY B C 1
ATOM 2518 O O . GLY B 1 143 ? -0.161 -8.445 9.539 1 98.69 143 GLY B O 1
ATOM 2519 N N . VAL B 1 144 ? -1.124 -6.922 10.906 1 98.81 144 VAL B N 1
ATOM 2520 C CA . VAL B 1 144 ? -2.471 -7.074 10.367 1 98.81 144 VAL B CA 1
ATOM 2521 C C . VAL B 1 144 ? -3.107 -5.703 10.164 1 98.81 144 VAL B C 1
ATOM 2523 O O . VAL B 1 144 ? -3.152 -4.891 11.094 1 98.81 144 VAL B O 1
ATOM 2526 N N . ARG B 1 145 ? -3.529 -5.418 8.953 1 98.81 145 ARG B N 1
ATOM 2527 C CA . ARG B 1 145 ? -4.387 -4.27 8.672 1 98.81 145 ARG B CA 1
ATOM 2528 C C . ARG B 1 145 ? -5.844 -4.582 8.984 1 98.81 145 ARG B C 1
ATOM 2530 O O . ARG B 1 145 ? -6.531 -5.223 8.188 1 98.81 145 ARG B O 1
ATOM 2537 N N . ARG B 1 146 ? -6.27 -4.078 10.102 1 98.81 146 ARG B N 1
ATOM 2538 C CA . ARG B 1 146 ? -7.629 -4.367 10.539 1 98.81 146 ARG B CA 1
ATOM 2539 C C . ARG B 1 146 ? -8.656 -3.641 9.672 1 98.81 146 ARG B C 1
ATOM 2541 O O . ARG B 1 146 ? -8.445 -2.486 9.297 1 98.81 146 ARG B O 1
ATOM 2548 N N . SER B 1 147 ? -9.758 -4.355 9.312 1 98.69 147 SER B N 1
ATOM 2549 C CA . SER B 1 147 ? -10.891 -3.766 8.602 1 98.69 147 SER B CA 1
ATOM 2550 C C . SER B 1 147 ? -10.422 -3.027 7.344 1 98.69 147 SER B C 1
ATOM 2552 O O . SER B 1 147 ? -10.859 -1.905 7.082 1 98.69 147 SER B O 1
ATOM 2554 N N . SER B 1 148 ? -9.609 -3.639 6.562 1 98.25 148 SER B N 1
ATOM 2555 C CA . SER B 1 148 ? -8.898 -2.908 5.52 1 98.25 148 SER B CA 1
ATOM 2556 C C . SER B 1 148 ? -9.648 -2.969 4.191 1 98.25 148 SER B C 1
ATOM 2558 O O . SER B 1 148 ? -9.367 -2.191 3.277 1 98.25 148 SER B O 1
ATOM 2560 N N . VAL B 1 149 ? -10.531 -3.896 4.062 1 97.62 149 VAL B N 1
ATOM 2561 C CA . VAL B 1 149 ? -11.203 -4.094 2.781 1 97.62 149 VAL B CA 1
ATOM 2562 C C . VAL B 1 149 ? -12.695 -4.312 3.006 1 97.62 149 VAL B C 1
ATOM 2564 O O . VAL B 1 149 ? -13.094 -5.047 3.918 1 97.62 149 VAL B O 1
ATOM 2567 N N . LYS B 1 150 ? -13.492 -3.691 2.162 1 96.38 150 LYS B N 1
ATOM 2568 C CA . LYS B 1 150 ? -14.938 -3.926 2.176 1 96.38 150 LYS B CA 1
ATOM 2569 C C . LYS B 1 150 ? -15.344 -4.926 1.098 1 96.38 150 LYS B C 1
ATOM 2571 O O . LYS B 1 150 ? -15.031 -4.738 -0.08 1 96.38 150 LYS B O 1
ATOM 2576 N N . VAL B 1 151 ? -15.945 -5.988 1.414 1 94.44 151 VAL B N 1
ATOM 2577 C CA . VAL B 1 151 ? -16.469 -7.004 0.51 1 94.44 151 VAL B CA 1
ATOM 2578 C C . VAL B 1 151 ? -17.938 -7.27 0.829 1 94.44 151 VAL B C 1
ATOM 2580 O O . VAL B 1 151 ? -18.266 -7.945 1.809 1 94.44 151 VAL B O 1
ATOM 2583 N N . GLY B 1 152 ? -18.844 -6.781 -0.055 1 90.88 152 GLY B N 1
ATOM 2584 C CA . GLY B 1 152 ? -20.25 -6.812 0.318 1 90.88 152 GLY B CA 1
ATOM 2585 C C . GLY B 1 152 ? -20.547 -6.098 1.625 1 90.88 152 GLY B C 1
ATOM 2586 O O . GLY B 1 152 ? -20.203 -4.922 1.781 1 90.88 152 GLY B O 1
ATOM 2587 N N . ASP B 1 153 ? -21.094 -6.836 2.562 1 92.12 153 ASP B N 1
ATOM 2588 C CA . ASP B 1 153 ? -21.438 -6.25 3.854 1 92.12 153 ASP B CA 1
ATOM 2589 C C . ASP B 1 153 ? -20.375 -6.559 4.902 1 92.12 153 ASP B C 1
ATOM 2591 O O . ASP B 1 153 ? -20.516 -6.203 6.074 1 92.12 153 ASP B O 1
ATOM 2595 N N . GLU B 1 154 ? -19.328 -7.129 4.457 1 95.88 154 GLU B N 1
ATOM 2596 C CA . GLU B 1 154 ? -18.266 -7.523 5.379 1 95.88 154 GLU B CA 1
ATOM 2597 C C . GLU B 1 154 ? -17.031 -6.625 5.219 1 95.88 154 GLU B C 1
ATOM 2599 O O . GLU B 1 154 ? -16.891 -5.934 4.211 1 95.88 154 GLU B O 1
ATOM 2604 N N . ARG B 1 155 ? -16.281 -6.645 6.266 1 97.5 155 ARG B N 1
ATOM 2605 C CA . ARG B 1 155 ? -14.938 -6.078 6.215 1 97.5 155 ARG B CA 1
ATOM 2606 C C . ARG B 1 155 ? -13.891 -7.121 6.586 1 97.5 155 ARG B C 1
ATOM 2608 O O . ARG B 1 155 ? -14.094 -7.906 7.516 1 97.5 155 ARG B O 1
ATOM 2615 N N . TRP B 1 156 ? -12.836 -7.152 5.863 1 98.44 156 TRP B N 1
ATOM 2616 C CA . TRP B 1 156 ? -11.82 -8.172 6.09 1 98.44 156 TRP B CA 1
ATOM 2617 C C . TRP B 1 156 ? -10.523 -7.535 6.586 1 98.44 156 TRP B C 1
ATOM 2619 O O . TRP B 1 156 ? -10.18 -6.418 6.195 1 98.44 156 TRP B O 1
ATOM 2629 N N . ASP B 1 157 ? -9.914 -8.297 7.512 1 98.75 157 ASP B N 1
ATOM 2630 C CA . ASP B 1 157 ? -8.547 -8 7.922 1 98.75 157 ASP B CA 1
ATOM 2631 C C . ASP B 1 157 ? -7.539 -8.555 6.918 1 98.75 157 ASP B C 1
ATOM 2633 O O . ASP B 1 157 ? -7.746 -9.625 6.352 1 98.75 157 ASP B O 1
ATOM 2637 N N . THR B 1 158 ? -6.473 -7.797 6.742 1 98.75 158 THR B N 1
ATOM 2638 C CA . THR B 1 158 ? -5.406 -8.234 5.844 1 98.75 158 THR B CA 1
ATOM 2639 C C . THR B 1 158 ? -4.109 -8.461 6.613 1 98.75 158 THR B C 1
ATOM 2641 O O . THR B 1 158 ? -3.572 -7.527 7.219 1 98.75 158 THR B O 1
ATOM 2644 N N . ALA B 1 159 ? -3.568 -9.648 6.582 1 98.81 159 ALA B N 1
ATOM 2645 C CA . ALA B 1 159 ? -2.256 -9.938 7.156 1 98.81 159 ALA B CA 1
ATOM 2646 C C . ALA B 1 159 ? -1.138 -9.523 6.203 1 98.81 159 ALA B C 1
ATOM 2648 O O . ALA B 1 159 ? -1.251 -9.711 4.988 1 98.81 159 ALA B O 1
ATOM 2649 N N . ILE B 1 160 ? -0.119 -9 6.742 1 98.75 160 ILE B N 1
ATOM 2650 C CA . ILE B 1 160 ? 1.059 -8.555 6.004 1 98.75 160 ILE B CA 1
ATOM 2651 C C . ILE B 1 160 ? 2.236 -9.477 6.305 1 98.75 160 ILE B C 1
ATOM 2653 O O . ILE B 1 160 ? 2.582 -9.695 7.469 1 98.75 160 ILE B O 1
ATOM 2657 N N . MET B 1 161 ? 2.822 -10.016 5.27 1 98.81 161 MET B N 1
ATOM 2658 C CA . MET B 1 161 ? 3.951 -10.93 5.441 1 98.81 161 MET B CA 1
ATOM 2659 C C . MET B 1 161 ? 5.086 -10.57 4.488 1 98.81 161 MET B C 1
ATOM 2661 O O . MET B 1 161 ? 4.855 -9.969 3.438 1 98.81 161 MET B O 1
ATOM 2665 N N . SER B 1 162 ? 6.297 -10.938 4.91 1 98.81 162 SER B N 1
ATOM 2666 C CA . SER B 1 162 ? 7.43 -10.594 4.062 1 98.81 162 SER B CA 1
ATOM 2667 C C . SER B 1 162 ? 8.57 -11.594 4.227 1 98.81 162 SER B C 1
ATOM 2669 O O . SER B 1 162 ? 8.531 -12.445 5.113 1 98.81 162 SER B O 1
ATOM 2671 N N . MET B 1 163 ? 9.469 -11.539 3.365 1 98.69 163 MET B N 1
ATOM 2672 C CA . MET B 1 163 ? 10.75 -12.234 3.379 1 98.69 163 MET B CA 1
ATOM 2673 C C . MET B 1 163 ? 11.859 -11.344 2.846 1 98.69 163 MET B C 1
ATOM 2675 O O . MET B 1 163 ? 11.758 -10.805 1.743 1 98.69 163 MET B O 1
ATOM 2679 N N . LEU B 1 164 ? 12.891 -11.188 3.635 1 98.75 164 LEU B N 1
ATOM 2680 C CA . LEU B 1 164 ? 14.039 -10.414 3.195 1 98.75 164 LEU B CA 1
ATOM 2681 C C . LEU B 1 164 ? 15.023 -11.281 2.42 1 98.75 164 LEU B C 1
ATOM 2683 O O . LEU B 1 164 ? 15.078 -12.5 2.629 1 98.75 164 LEU B O 1
ATOM 2687 N N . ARG B 1 165 ? 15.766 -10.641 1.573 1 98.19 165 ARG B N 1
ATOM 2688 C CA . ARG B 1 165 ? 16.766 -11.359 0.792 1 98.19 165 ARG B CA 1
ATOM 2689 C C . ARG B 1 165 ? 17.656 -12.211 1.691 1 98.19 165 ARG B C 1
ATOM 2691 O O . ARG B 1 165 ? 17.938 -13.367 1.38 1 98.19 165 ARG B O 1
ATOM 2698 N N . SER B 1 166 ? 18.141 -11.625 2.744 1 97.81 166 SER B N 1
ATOM 2699 C CA . SER B 1 166 ? 19.031 -12.344 3.646 1 97.81 166 SER B CA 1
ATOM 2700 C C . SER B 1 166 ? 18.359 -13.594 4.207 1 97.81 166 SER B C 1
ATOM 2702 O O . SER B 1 166 ? 19.016 -14.617 4.402 1 97.81 166 SER B O 1
ATOM 2704 N N . GLU B 1 167 ? 17.125 -13.539 4.504 1 97.69 167 GLU B N 1
ATOM 2705 C CA . GLU B 1 167 ? 16.375 -14.68 5.012 1 97.69 167 GLU B CA 1
ATOM 2706 C C . GLU B 1 167 ? 16.203 -15.75 3.936 1 97.69 167 GLU B C 1
ATOM 2708 O O . GLU B 1 167 ? 16.297 -16.953 4.219 1 97.69 167 GLU B O 1
ATOM 2713 N N . TRP B 1 168 ? 15.867 -15.273 2.701 1 96.88 168 TRP B N 1
ATOM 2714 C CA . TRP B 1 168 ? 15.773 -16.188 1.563 1 96.88 168 TRP B CA 1
ATOM 2715 C C . TRP B 1 168 ? 17.078 -16.938 1.353 1 96.88 168 TRP B C 1
ATOM 2717 O O . TRP B 1 168 ? 17.094 -18.156 1.214 1 96.88 168 TRP B O 1
ATOM 2727 N N . GLU B 1 169 ? 18.125 -16.219 1.396 1 95.5 169 GLU B N 1
ATOM 2728 C CA . GLU B 1 169 ? 19.453 -16.797 1.148 1 95.5 169 GLU B CA 1
ATOM 2729 C C . GLU B 1 169 ? 19.859 -17.734 2.275 1 95.5 169 GLU B C 1
ATOM 2731 O O . GLU B 1 169 ? 20.578 -18.719 2.045 1 95.5 169 GLU B O 1
ATOM 2736 N N . ALA B 1 170 ? 19.391 -17.453 3.443 1 93.38 170 ALA B N 1
ATOM 2737 C CA . ALA B 1 170 ? 19.719 -18.297 4.594 1 93.38 170 ALA B CA 1
ATOM 2738 C C . ALA B 1 170 ? 18.969 -19.625 4.531 1 93.38 170 ALA B C 1
ATOM 2740 O O . ALA B 1 170 ? 19.438 -20.625 5.07 1 93.38 170 ALA B O 1
ATOM 2741 N N . GLY B 1 171 ? 17.688 -19.5 4.086 1 83.19 171 GLY B N 1
ATOM 2742 C CA . GLY B 1 171 ? 16.875 -20.703 3.998 1 83.19 171 GLY B CA 1
ATOM 2743 C C . GLY B 1 171 ? 17.172 -21.547 2.768 1 83.19 171 GLY B C 1
ATOM 2744 O O . GLY B 1 171 ? 16.688 -22.672 2.646 1 83.19 171 GLY B O 1
ATOM 2745 N N . LEU B 1 172 ? 17.609 -21 1.654 1 64.44 172 LEU B N 1
ATOM 2746 C CA . LEU B 1 172 ? 17.953 -21.75 0.451 1 64.44 172 LEU B CA 1
ATOM 2747 C C . LEU B 1 172 ? 19.125 -22.688 0.723 1 64.44 172 LEU B C 1
ATOM 2749 O O . LEU B 1 172 ? 20.094 -22.312 1.374 1 64.44 172 LEU B O 1
ATOM 2753 N N . PRO B 1 173 ? 18.828 -23.984 0.446 1 47.75 173 PRO B N 1
ATOM 2754 C CA . PRO B 1 173 ? 20 -24.859 0.497 1 47.75 173 PRO B CA 1
ATOM 2755 C C . PRO B 1 173 ? 21.156 -24.359 -0.382 1 47.75 173 PRO B C 1
ATOM 2757 O O . PRO B 1 173 ? 20.906 -23.859 -1.479 1 47.75 173 PRO B O 1
ATOM 2760 N N . LYS B 1 174 ? 22.281 -23.812 0.262 1 40.72 174 LYS B N 1
ATOM 2761 C CA . LYS B 1 174 ? 23.469 -23.594 -0.553 1 40.72 174 LYS B CA 1
ATOM 2762 C C . LYS B 1 174 ? 23.891 -24.875 -1.265 1 40.72 174 LYS B C 1
ATOM 2764 O O . LYS B 1 174 ? 23.797 -25.969 -0.694 1 40.72 174 LYS B O 1
#

Sequence (348 aa):
MNLIDFETKHFPVLRSWLSSERDVVQWGGPDLTYPITDDQLEQMIIDGTTAPPKRLSWMAVNATQALVGHIQLAVDWRNGVARIGRVMVAPTMRGQGLAKSLLEAALEQAFSHPEIERTELNVYSWNSAAIRTYNKVGFFHEGVRRSSVKVGDERWDTAIMSMLRSEWEAGLPKMNLIDFETKHFPVLRSWLSSERDVVQWGGPDLTYPITDDQLEQMIIDGTTAPPKRLSWMAVNATQALVGHIQLAVDWRNGVARIGRVMVAPTMRGQGLAKSLLEAALEQAFSHPEIERTELNVYSWNSAAIRTYNKVGFFHEGVRRSSVKVGDERWDTAIMSMLRSEWEAGLPK